Protein AF-0000000083103758 (afdb_homodimer)

Sequence (288 aa):
MNQFAKPNINLPVSLNDAIITSIKQRPSTSCEIDGYICFKFADGYYIVNENEVEQTGEAYVTLSGVDFDFSHVYYCKENKREEITFNQLAEDVEKNTLEVIDETYGYNQTKFSCNVMTENDWYEVEIKIYHFNQTKYEWEDNPVMNQFAKPNINLPVSLNDAIITSIKQRPSTSCEIDGYICFKFADGYYIVNENEVEQTGEAYVTLSGVDFDFSHVYYCKENKREEITFNQLAEDVEKNTLEVIDETYGYNQTKFSCNVMTENDWYEVEIKIYHFNQTKYEWEDNPV

Solvent-accessible surface area (backbone atoms only — not comparable to full-atom values): 14142 Å² total; per-residue (Å²): 118,50,74,48,73,45,71,65,52,81,60,55,59,42,54,63,71,21,45,42,48,43,56,48,72,42,77,47,54,96,86,44,66,59,5,34,42,35,40,30,14,70,68,10,38,33,38,45,51,100,85,45,78,43,62,25,4,44,26,38,43,38,41,32,31,21,37,67,93,70,31,50,34,33,44,32,49,86,57,31,28,43,79,51,54,69,67,58,50,31,55,46,25,68,76,29,54,31,31,28,64,45,56,30,40,17,73,39,34,43,34,39,37,30,38,34,48,51,100,88,48,70,32,42,33,41,40,38,41,27,26,76,45,49,34,37,35,36,31,32,78,64,52,108,119,51,75,48,72,44,70,64,54,80,61,57,59,41,54,65,71,20,43,42,47,42,55,48,73,42,76,47,54,96,86,44,66,62,4,34,42,35,42,28,14,68,67,11,39,32,38,45,49,99,85,45,77,43,62,24,2,44,26,38,42,36,40,31,30,23,38,67,93,70,31,50,33,32,44,31,50,86,56,30,30,43,78,51,52,71,68,59,49,33,54,44,25,68,76,30,54,30,32,30,64,45,59,29,40,17,74,38,33,43,35,38,37,28,39,34,49,50,100,86,48,69,34,43,31,40,38,37,43,27,26,75,45,50,36,37,36,36,31,33,79,64,52,105

Radius of gyration: 19.36 Å; Cα contacts (8 Å, |Δi|>4): 820; chains: 2; bounding box: 45×49×50 Å

Nearest PDB structures (foldseek):
  2gjt-assembly3_B  TM=8.216E-01  e=6.525E-01  Homo sapiens
  8ayd-assembly1_AA-2  TM=5.546E-01  e=1.480E+00  Candidatus Kuenenia stuttgartensis
  1u1z-assembly1_E  TM=4.495E-01  e=2.345E+00  Pseudomonas aeruginosa
  4h4g-assembly2_C-2  TM=2.642E-01  e=5.052E-01  Burkholderia thailandensis E264
  8ayd-assembly1_CA-2  TM=2.714E-01  e=1.089E+00  Candidatus Kuenenia stuttgartensis

Organism: NCBI:txid1720316

Structure (mmCIF, N/CA/C/O backbone):
data_AF-0000000083103758-model_v1
#
loop_
_entity.id
_entity.type
_entity.pdbx_description
1 polymer 'Uncharacterized protein'
#
loop_
_atom_site.group_PDB
_atom_site.id
_atom_site.type_symbol
_atom_site.label_atom_id
_atom_site.label_alt_id
_atom_site.label_comp_id
_atom_site.label_asym_id
_atom_site.label_entity_id
_atom_site.label_seq_id
_atom_site.pdbx_PDB_ins_code
_atom_site.Cartn_x
_atom_site.Cartn_y
_atom_site.Cartn_z
_atom_site.occupancy
_atom_site.B_iso_or_equiv
_atom_site.auth_seq_id
_atom_site.auth_comp_id
_atom_site.auth_asym_id
_atom_site.auth_atom_id
_atom_site.pdbx_PDB_model_num
ATOM 1 N N . MET A 1 1 ? 11.659 26.943 1.469 1 89.03 1 MET A N 1
ATOM 2 C CA . MET A 1 1 ? 10.94 25.674 1.531 1 89.03 1 MET A CA 1
ATOM 3 C C . MET A 1 1 ? 11.555 24.653 0.579 1 89.03 1 MET A C 1
ATOM 5 O O . MET A 1 1 ? 11.816 24.962 -0.585 1 89.03 1 MET A O 1
ATOM 9 N N . ASN A 1 2 ? 11.996 23.552 1.044 1 95.82 2 ASN A N 1
ATOM 10 C CA . ASN A 1 2 ? 12.51 22.445 0.246 1 95.82 2 ASN A CA 1
ATOM 11 C C . ASN A 1 2 ? 11.38 21.609 -0.348 1 95.82 2 ASN A C 1
ATOM 13 O O . ASN A 1 2 ? 10.252 21.642 0.147 1 95.82 2 ASN A O 1
ATOM 17 N N . GLN A 1 3 ? 11.656 20.918 -1.434 1 97.1 3 GLN A N 1
ATOM 18 C CA . GLN A 1 3 ? 10.604 20.131 -2.069 1 97.1 3 GLN A CA 1
ATOM 19 C C . GLN A 1 3 ? 11.167 18.85 -2.678 1 97.1 3 GLN A C 1
ATOM 21 O O . GLN A 1 3 ? 12.332 18.806 -3.077 1 97.1 3 GLN A O 1
ATOM 26 N N . PHE A 1 4 ? 10.48 17.855 -2.72 1 97.1 4 PHE A N 1
ATOM 27 C CA . PHE A 1 4 ? 10.711 16.594 -3.414 1 97.1 4 PHE A CA 1
ATOM 28 C C . PHE A 1 4 ? 9.452 16.137 -4.141 1 97.1 4 PHE A C 1
ATOM 30 O O . PHE A 1 4 ? 8.362 16.135 -3.564 1 97.1 4 PHE A O 1
ATOM 37 N N . ALA A 1 5 ? 9.532 15.828 -5.396 1 97.56 5 ALA A N 1
ATOM 38 C CA . ALA A 1 5 ? 8.428 15.282 -6.181 1 97.56 5 ALA A CA 1
ATOM 39 C C . ALA A 1 5 ? 8.621 13.79 -6.434 1 97.56 5 ALA A C 1
ATOM 41 O O . ALA A 1 5 ? 9.598 13.382 -7.066 1 97.56 5 ALA A O 1
ATOM 42 N N . LYS A 1 6 ? 7.782 13.021 -5.991 1 96.77 6 LYS A N 1
ATOM 43 C CA . LYS A 1 6 ? 7.845 11.579 -6.213 1 96.77 6 LYS A CA 1
ATOM 44 C C . LYS A 1 6 ? 7.066 11.181 -7.463 1 96.77 6 LYS A C 1
ATOM 46 O O . LYS A 1 6 ? 5.837 11.279 -7.493 1 96.77 6 LYS A O 1
ATOM 51 N N . PRO A 1 7 ? 7.748 10.697 -8.441 1 94.74 7 PRO A N 1
ATOM 52 C CA . PRO A 1 7 ? 6.997 10.204 -9.598 1 94.74 7 PRO A CA 1
ATOM 53 C C . PRO A 1 7 ? 6.119 9.001 -9.261 1 94.74 7 PRO A C 1
ATOM 55 O O . PRO A 1 7 ? 6.39 8.285 -8.294 1 94.74 7 PRO A O 1
ATOM 58 N N . ASN A 1 8 ? 5.124 8.814 -10.087 1 93.54 8 ASN A N 1
ATOM 59 C CA . ASN A 1 8 ? 4.324 7.602 -9.944 1 93.54 8 ASN A CA 1
ATOM 60 C C . ASN A 1 8 ? 5.147 6.349 -10.231 1 93.54 8 ASN A C 1
ATOM 62 O O . ASN A 1 8 ? 6.078 6.384 -11.037 1 93.54 8 ASN A O 1
ATOM 66 N N . ILE A 1 9 ? 4.791 5.322 -9.59 1 90.78 9 ILE A N 1
ATOM 67 C CA . ILE A 1 9 ? 5.534 4.076 -9.741 1 90.78 9 ILE A CA 1
ATOM 68 C C . ILE A 1 9 ? 5.122 3.384 -11.038 1 90.78 9 ILE A C 1
ATOM 70 O O . ILE A 1 9 ? 3.932 3.174 -11.286 1 90.78 9 ILE A O 1
ATOM 74 N N . ASN A 1 10 ? 6.107 3.071 -11.8 1 88.84 10 ASN A N 1
ATOM 75 C CA . ASN A 1 10 ? 5.926 2.263 -13.002 1 88.84 10 ASN A CA 1
ATOM 76 C C . ASN A 1 10 ? 6.911 1.099 -13.048 1 88.84 10 ASN A C 1
ATOM 78 O O . ASN A 1 10 ? 8.123 1.308 -13.128 1 88.84 10 ASN A O 1
ATOM 82 N N . LEU A 1 11 ? 6.4 -0.051 -12.97 1 92.65 11 LEU A N 1
ATOM 83 C CA . LEU A 1 11 ? 7.231 -1.249 -13.033 1 92.65 11 LEU A CA 1
ATOM 84 C C . LEU A 1 11 ? 7.089 -1.938 -14.386 1 92.65 11 LEU A C 1
ATOM 86 O O . LEU A 1 11 ? 6.047 -1.83 -15.036 1 92.65 11 LEU A O 1
ATOM 90 N N . PRO A 1 12 ? 8.069 -2.6 -14.797 1 94.41 12 PRO A N 1
ATOM 91 C CA . PRO A 1 12 ? 7.977 -3.341 -16.057 1 94.41 12 PRO A CA 1
ATOM 92 C C . PRO A 1 12 ? 7.056 -4.556 -15.962 1 94.41 12 PRO A C 1
ATOM 94 O O . PRO A 1 12 ? 6.799 -5.221 -16.969 1 94.41 12 PRO A O 1
ATOM 97 N N . VAL A 1 13 ? 6.564 -4.872 -14.788 1 96.52 13 VAL A N 1
ATOM 98 C CA . VAL A 1 13 ? 5.609 -5.951 -14.56 1 96.52 13 VAL A CA 1
ATOM 99 C C . VAL A 1 13 ? 4.357 -5.399 -13.882 1 96.52 13 VAL A C 1
ATOM 101 O O . VAL A 1 13 ? 4.446 -4.518 -13.023 1 96.52 13 VAL A O 1
ATOM 104 N N . SER A 1 14 ? 3.252 -5.879 -14.271 1 96.57 14 SER A N 1
ATOM 105 C CA . SER A 1 14 ? 1.977 -5.517 -13.661 1 96.57 14 SER A CA 1
ATOM 106 C C . SER A 1 14 ? 1.203 -6.755 -13.221 1 96.57 14 SER A C 1
ATOM 108 O O . SER A 1 14 ? 1.009 -7.684 -14.008 1 96.57 14 SER A O 1
ATOM 110 N N . LEU A 1 15 ? 0.773 -6.737 -12.046 1 97.98 15 LEU A N 1
ATOM 111 C CA . LEU A 1 15 ? -0.025 -7.846 -11.533 1 97.98 15 LEU A CA 1
ATOM 112 C C . LEU A 1 15 ? -1.514 -7.533 -11.628 1 97.98 15 LEU A C 1
ATOM 114 O O . LEU A 1 15 ? -2.351 -8.365 -11.269 1 97.98 15 LEU A O 1
ATOM 118 N N . ASN A 1 16 ? -1.872 -6.308 -12.081 1 96.82 16 ASN A N 1
ATOM 119 C CA . ASN A 1 16 ? -3.279 -5.938 -12.192 1 96.82 16 ASN A CA 1
ATOM 120 C C . ASN A 1 16 ? -4.064 -6.959 -13.009 1 96.82 16 ASN A C 1
ATOM 122 O O . ASN A 1 16 ? -3.679 -7.291 -14.132 1 96.82 16 ASN A O 1
ATOM 126 N N . ASP A 1 17 ? -5.109 -7.527 -12.368 1 96.91 17 ASP A N 1
ATOM 127 C CA . ASP A 1 17 ? -6.035 -8.482 -12.971 1 96.91 17 ASP A CA 1
ATOM 128 C C . ASP A 1 17 ? -5.414 -9.875 -13.047 1 96.91 17 ASP A C 1
ATOM 130 O O . ASP A 1 17 ? -6.012 -10.797 -13.607 1 96.91 17 ASP A O 1
ATOM 134 N N . ALA A 1 18 ? -4.191 -10.063 -12.637 1 97.98 18 ALA A N 1
ATOM 135 C CA . ALA A 1 18 ? -3.611 -11.403 -12.597 1 97.98 18 ALA A CA 1
ATOM 136 C C . ALA A 1 18 ? -4.29 -12.264 -11.536 1 97.98 18 ALA A C 1
ATOM 138 O O . ALA A 1 18 ? -4.744 -11.753 -10.51 1 97.98 18 ALA A O 1
ATOM 139 N N . ILE A 1 19 ? -4.315 -13.563 -11.773 1 98.27 19 ILE A N 1
ATOM 140 C CA . ILE A 1 19 ? -5.002 -14.495 -10.885 1 98.27 19 ILE A CA 1
ATOM 141 C C . ILE A 1 19 ? -3.977 -15.333 -10.125 1 98.27 19 ILE A C 1
ATOM 143 O O . ILE A 1 19 ? -3.135 -15.999 -10.733 1 98.27 19 ILE A O 1
ATOM 147 N N . ILE A 1 20 ? -3.978 -15.244 -8.843 1 98.64 20 ILE A N 1
ATOM 148 C CA . ILE A 1 20 ? -3.146 -16.107 -8.012 1 98.64 20 ILE A CA 1
ATOM 149 C C . ILE A 1 20 ? -3.772 -17.497 -7.922 1 98.64 20 ILE A C 1
ATOM 151 O O . ILE A 1 20 ? -4.919 -17.641 -7.493 1 98.64 20 ILE A O 1
ATOM 155 N N . THR A 1 21 ? -3.035 -18.492 -8.211 1 98.22 21 THR A N 1
ATOM 156 C CA . THR A 1 21 ? -3.619 -19.827 -8.274 1 98.22 21 THR A CA 1
ATOM 157 C C . THR A 1 21 ? -3.025 -20.728 -7.195 1 98.22 21 THR A C 1
ATOM 159 O O . THR A 1 21 ? -3.582 -21.783 -6.883 1 98.22 21 THR A O 1
ATOM 162 N N . SER A 1 22 ? -1.856 -20.364 -6.68 1 98.35 22 SER A N 1
ATOM 163 C CA . SER A 1 22 ? -1.203 -21.121 -5.616 1 98.35 22 SER A CA 1
ATOM 164 C C . SER A 1 22 ? -0.31 -20.224 -4.767 1 98.35 22 SER A C 1
ATOM 166 O O . SER A 1 22 ? 0.269 -19.259 -5.271 1 98.35 22 SER A O 1
ATOM 168 N N . ILE A 1 23 ? -0.211 -20.527 -3.515 1 98.59 23 ILE A N 1
ATOM 169 C CA . ILE A 1 23 ? 0.67 -19.832 -2.583 1 98.59 23 ILE A CA 1
ATOM 170 C C . ILE A 1 23 ? 1.486 -20.848 -1.788 1 98.59 23 ILE A C 1
ATOM 172 O O . ILE A 1 23 ? 0.927 -21.774 -1.194 1 98.59 23 ILE A O 1
ATOM 176 N N . LYS A 1 24 ? 2.726 -20.687 -1.824 1 98.14 24 LYS A N 1
ATOM 177 C CA . LYS A 1 24 ? 3.632 -21.447 -0.966 1 98.14 24 LYS A CA 1
ATOM 178 C C . LYS A 1 24 ? 4.347 -20.532 0.025 1 98.14 24 LYS A C 1
ATOM 180 O O . LYS A 1 24 ? 4.73 -19.413 -0.321 1 98.14 24 LYS A O 1
ATOM 185 N N . GLN A 1 25 ? 4.496 -20.984 1.203 1 97.06 25 GLN A N 1
ATOM 186 C CA . GLN A 1 25 ? 5.187 -20.168 2.196 1 97.06 25 GLN A CA 1
ATOM 187 C C . GLN A 1 25 ? 5.994 -21.036 3.157 1 97.06 25 GLN A C 1
ATOM 189 O O . GLN A 1 25 ? 5.676 -22.21 3.357 1 97.06 25 GLN A O 1
ATOM 194 N N . ARG A 1 26 ? 7 -20.46 3.675 1 94.55 26 ARG A N 1
ATOM 195 C CA . ARG A 1 26 ? 7.798 -21.031 4.755 1 94.55 26 ARG A CA 1
ATOM 196 C C . ARG A 1 26 ? 8.081 -19.991 5.834 1 94.55 26 ARG A C 1
ATOM 198 O O . ARG A 1 26 ? 8.768 -18.999 5.583 1 94.55 26 ARG A O 1
ATOM 205 N N . PRO A 1 27 ? 7.58 -20.214 6.981 1 88.52 27 PRO A N 1
ATOM 206 C CA . PRO A 1 27 ? 7.837 -19.259 8.061 1 88.52 27 PRO A CA 1
ATOM 207 C C . PRO A 1 27 ? 9.31 -19.203 8.461 1 88.52 27 PRO A C 1
ATOM 209 O O . PRO A 1 27 ? 10.084 -20.096 8.107 1 88.52 27 PRO A O 1
ATOM 212 N N . SER A 1 28 ? 9.567 -18.124 9.134 1 85.89 28 SER A N 1
ATOM 213 C CA . SER A 1 28 ? 10.932 -17.947 9.617 1 85.89 28 SER A CA 1
ATOM 214 C C . SER A 1 28 ? 11.322 -19.053 10.592 1 85.89 28 SER A C 1
ATOM 216 O O . SER A 1 28 ? 10.46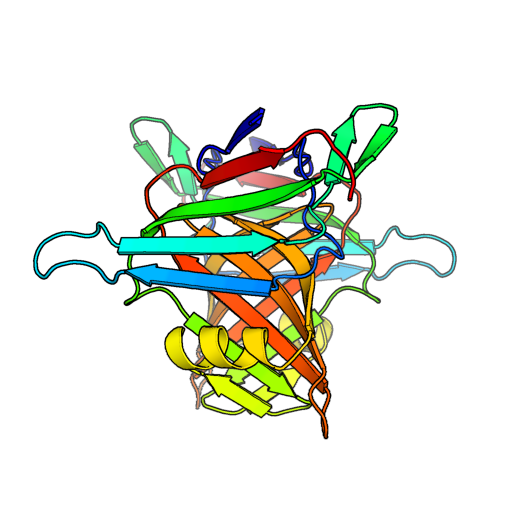1 -19.641 11.249 1 85.89 28 SER A O 1
ATOM 218 N N . THR A 1 29 ? 12.512 -19.328 10.482 1 79.24 29 THR A N 1
ATOM 219 C CA . THR A 1 29 ? 13.072 -20.193 11.515 1 79.24 29 THR A CA 1
ATOM 220 C C . THR A 1 29 ? 13.419 -19.389 12.764 1 79.24 29 THR A C 1
ATOM 222 O O . THR A 1 29 ? 13.517 -18.161 12.711 1 79.24 29 THR A O 1
ATOM 225 N N . SER A 1 30 ? 13.448 -19.816 13.939 1 67.7 30 SER A N 1
ATOM 226 C CA . SER A 1 30 ? 13.434 -19.248 15.283 1 67.7 30 SER A CA 1
ATOM 227 C C . SER A 1 30 ? 14.377 -18.055 15.389 1 67.7 30 SER A C 1
ATOM 229 O O . SER A 1 30 ? 14.075 -17.076 16.075 1 67.7 30 SER A O 1
ATOM 231 N N . CYS A 1 31 ? 15.41 -17.982 14.773 1 72.12 31 CYS A N 1
ATOM 232 C CA . CYS A 1 31 ? 16.275 -16.858 15.113 1 72.12 31 CYS A CA 1
ATOM 233 C C . CYS A 1 31 ? 16.519 -15.97 13.899 1 72.12 31 CYS A C 1
ATOM 235 O O . CYS A 1 31 ? 17.138 -14.911 14.013 1 72.12 31 CYS A O 1
ATOM 237 N N . GLU A 1 32 ? 15.884 -16.298 12.864 1 82.55 32 GLU A N 1
ATOM 238 C CA . GLU A 1 32 ? 16.208 -15.539 11.659 1 82.55 32 GLU A CA 1
ATOM 239 C C . GLU A 1 32 ? 14.943 -15.094 10.931 1 82.55 32 GLU A C 1
ATOM 241 O O . GLU A 1 32 ? 13.915 -15.772 10.989 1 82.55 32 GLU A O 1
ATOM 246 N N . ILE A 1 33 ? 14.968 -13.875 10.448 1 87.34 33 ILE A N 1
ATOM 247 C CA . ILE A 1 33 ? 13.909 -13.438 9.545 1 87.34 33 ILE A CA 1
ATOM 248 C C . ILE A 1 33 ? 14.221 -13.897 8.123 1 87.34 33 ILE A C 1
ATOM 250 O O . ILE A 1 33 ? 14.801 -13.146 7.335 1 87.34 33 ILE A O 1
ATOM 254 N N . ASP A 1 34 ? 13.954 -15.156 7.848 1 88.69 34 ASP A N 1
ATOM 255 C CA . ASP A 1 34 ? 14.284 -15.745 6.554 1 88.69 34 ASP A CA 1
ATOM 256 C C . ASP A 1 34 ? 13.053 -16.378 5.908 1 88.69 34 ASP A C 1
ATOM 258 O O . ASP A 1 34 ? 13.178 -17.238 5.034 1 88.69 34 ASP A O 1
ATOM 262 N N . GLY A 1 35 ? 11.919 -16.021 6.343 1 93.69 35 GLY A N 1
ATOM 263 C CA . GLY A 1 35 ? 10.703 -16.536 5.735 1 93.69 35 GLY A CA 1
ATOM 264 C C . GLY A 1 35 ? 10.573 -16.18 4.266 1 93.69 35 GLY A C 1
ATOM 265 O O . GLY A 1 35 ? 11.256 -15.277 3.778 1 93.69 35 GLY A O 1
ATOM 266 N N . TYR A 1 36 ? 9.807 -17.004 3.568 1 96.07 36 TYR A N 1
ATOM 267 C CA . TYR A 1 36 ? 9.492 -16.605 2.2 1 96.07 36 TYR A CA 1
ATOM 268 C C . TYR A 1 36 ? 8.058 -16.975 1.841 1 96.07 36 TYR A C 1
ATOM 270 O O . TYR A 1 36 ? 7.455 -17.842 2.478 1 96.07 36 TYR A O 1
ATOM 278 N N . ILE A 1 37 ? 7.506 -16.337 0.907 1 98.37 37 ILE A N 1
ATOM 279 C CA . ILE A 1 37 ? 6.2 -16.595 0.311 1 98.37 37 ILE A CA 1
ATOM 280 C C . ILE A 1 37 ? 6.289 -16.455 -1.207 1 98.37 37 ILE A C 1
ATOM 282 O O . ILE A 1 37 ? 6.952 -15.548 -1.716 1 98.37 37 ILE A O 1
ATOM 286 N N . CYS A 1 38 ? 5.689 -17.401 -1.881 1 98.79 38 CYS A N 1
ATOM 287 C CA . CYS A 1 38 ? 5.692 -17.431 -3.339 1 98.79 38 CYS A CA 1
ATOM 288 C C . CYS A 1 38 ? 4.273 -17.528 -3.886 1 98.79 38 CYS A C 1
ATOM 290 O O . CYS A 1 38 ? 3.529 -18.446 -3.535 1 98.79 38 CYS A O 1
ATOM 292 N N . PHE A 1 39 ? 3.898 -16.618 -4.713 1 98.84 39 PHE A N 1
ATOM 293 C CA . PHE A 1 39 ? 2.62 -16.618 -5.415 1 98.84 39 PHE A CA 1
ATOM 294 C C . PHE A 1 39 ? 2.78 -17.16 -6.831 1 98.84 39 PHE A C 1
ATOM 296 O O . PHE A 1 39 ? 3.663 -16.722 -7.572 1 98.84 39 PHE A O 1
ATOM 303 N N . LYS A 1 40 ? 1.909 -17.978 -7.185 1 98.73 40 LYS A N 1
ATOM 304 C CA . LYS A 1 40 ? 1.891 -18.525 -8.539 1 98.73 40 LYS A CA 1
ATOM 305 C C . LYS A 1 40 ? 0.734 -17.948 -9.35 1 98.73 40 LYS A C 1
ATOM 307 O O . LYS A 1 40 ? -0.383 -17.823 -8.845 1 98.73 40 LYS A O 1
ATOM 312 N N . PHE A 1 41 ? 1.007 -17.653 -10.556 1 98.37 41 PHE A N 1
ATOM 313 C CA . PHE A 1 41 ? 0.05 -17.227 -11.57 1 98.37 41 PHE A CA 1
ATOM 314 C C . PHE A 1 41 ? 0.068 -18.175 -12.764 1 98.37 41 PHE A C 1
ATOM 316 O O . PHE A 1 41 ? 0.886 -18.02 -13.673 1 98.37 41 PHE A O 1
ATOM 323 N N . ALA A 1 42 ? -0.777 -19.092 -12.814 1 97.41 42 ALA A N 1
ATOM 324 C CA . ALA A 1 42 ? -0.767 -20.131 -13.84 1 97.41 42 ALA A CA 1
ATOM 325 C C . ALA A 1 42 ? -0.934 -19.529 -15.232 1 97.41 42 ALA A C 1
ATOM 327 O O . ALA A 1 42 ? -0.338 -20.01 -16.199 1 97.41 42 ALA A O 1
ATOM 328 N N . ASP A 1 43 ? -1.743 -18.454 -15.336 1 96.81 43 ASP A N 1
ATOM 329 C CA . ASP A 1 43 ? -1.986 -17.816 -16.626 1 96.81 43 ASP A CA 1
ATOM 330 C C . ASP A 1 43 ? -1.089 -16.594 -16.812 1 96.81 43 ASP A C 1
ATOM 332 O O . ASP A 1 43 ? -1.33 -15.769 -17.696 1 96.81 43 ASP A O 1
ATOM 336 N N . GLY A 1 44 ? -0.15 -16.446 -15.892 1 97.58 44 GLY A N 1
ATOM 337 C CA . GLY A 1 44 ? 0.837 -15.387 -16.019 1 97.58 44 GLY A CA 1
ATOM 338 C C . GLY A 1 44 ? 0.351 -14.051 -15.489 1 97.58 44 GLY A C 1
ATOM 339 O O . GLY A 1 44 ? -0.694 -13.978 -14.84 1 97.58 44 GLY A O 1
ATOM 340 N N . TYR A 1 45 ? 1.18 -13.142 -15.591 1 97.81 45 TYR A N 1
ATOM 341 C CA . TYR A 1 45 ? 0.871 -11.73 -15.391 1 97.81 45 TYR A CA 1
ATOM 342 C C . TYR A 1 45 ? 1.36 -10.893 -16.567 1 97.81 45 TYR A C 1
ATOM 344 O O . TYR A 1 45 ? 1.54 -11.409 -17.672 1 97.81 45 TYR A O 1
ATOM 352 N N . TYR A 1 46 ? 1.553 -9.547 -16.41 1 96.61 46 TYR A N 1
ATOM 353 C CA . TYR A 1 46 ? 1.756 -8.722 -17.596 1 96.61 46 TYR A CA 1
ATOM 354 C C . TYR A 1 46 ? 3.114 -8.033 -17.554 1 96.61 46 TYR A C 1
ATOM 356 O O . TYR A 1 46 ? 3.535 -7.54 -16.505 1 96.61 46 TYR A O 1
ATOM 364 N N . ILE A 1 47 ? 3.708 -7.992 -18.685 1 96.08 47 ILE A N 1
ATOM 365 C CA . ILE A 1 47 ? 4.913 -7.199 -18.902 1 96.08 47 ILE A CA 1
ATOM 366 C C . ILE A 1 47 ? 4.549 -5.888 -19.597 1 96.08 47 ILE A C 1
ATOM 368 O O . ILE A 1 47 ? 3.812 -5.887 -20.585 1 96.08 47 ILE A O 1
ATOM 372 N N . VAL A 1 48 ? 5.016 -4.843 -18.963 1 93.14 48 VAL A N 1
ATOM 373 C CA . VAL A 1 48 ? 4.662 -3.516 -19.456 1 93.14 48 VAL A CA 1
ATOM 374 C C . VAL A 1 48 ? 5.877 -2.868 -20.116 1 93.14 48 VAL A C 1
ATOM 376 O O . VAL A 1 48 ? 6.915 -2.684 -19.476 1 93.14 48 VAL A O 1
ATOM 379 N N . ASN A 1 49 ? 5.761 -2.641 -21.318 1 85.55 49 ASN A N 1
ATOM 380 C CA . ASN A 1 49 ? 6.74 -1.877 -22.084 1 85.55 49 ASN A CA 1
ATOM 381 C C . ASN A 1 49 ? 6.155 -0.561 -22.586 1 85.55 49 ASN A C 1
ATOM 383 O O . ASN A 1 49 ? 4.956 -0.316 -22.447 1 85.55 49 ASN A O 1
ATOM 387 N N . GLU A 1 50 ? 6.931 0.422 -22.901 1 79.22 50 GLU A N 1
ATOM 388 C CA . GLU A 1 50 ? 6.5 1.744 -23.344 1 79.22 50 GLU A CA 1
ATOM 389 C C . GLU A 1 50 ? 5.348 1.644 -24.339 1 79.22 50 GLU A C 1
ATOM 391 O O . GLU A 1 50 ? 4.411 2.445 -24.295 1 79.22 50 GLU A O 1
ATOM 396 N N . ASN A 1 51 ? 5.293 0.626 -25.035 1 82.45 51 ASN A N 1
ATOM 397 C CA . ASN A 1 51 ? 4.329 0.634 -26.13 1 82.45 51 ASN A CA 1
ATOM 398 C C . ASN A 1 51 ? 3.471 -0.629 -26.131 1 82.45 51 ASN A C 1
ATOM 400 O O . ASN A 1 51 ? 2.671 -0.84 -27.044 1 82.45 51 ASN A O 1
ATOM 404 N N . GLU A 1 52 ? 3.72 -1.472 -25.125 1 87.58 52 GLU A N 1
ATOM 405 C CA . GLU A 1 52 ? 2.972 -2.721 -25.237 1 87.58 52 GLU A CA 1
ATOM 406 C C . GLU A 1 52 ? 2.843 -3.41 -23.882 1 87.58 52 GLU A C 1
ATOM 408 O O . GLU A 1 52 ? 3.712 -3.265 -23.02 1 87.58 52 GLU A O 1
ATOM 413 N N . VAL A 1 53 ? 1.721 -4.016 -23.794 1 90.91 53 VAL A N 1
ATOM 414 C CA . VAL A 1 53 ? 1.465 -4.895 -22.658 1 90.91 53 VAL A CA 1
ATOM 415 C C . VAL A 1 53 ? 1.302 -6.334 -23.144 1 90.91 53 VAL A C 1
ATOM 417 O O . VAL A 1 53 ? 0.477 -6.61 -24.018 1 90.91 53 VAL A O 1
ATOM 420 N N . GLU A 1 54 ? 2.14 -7.205 -22.594 1 93.38 54 GLU A N 1
ATOM 421 C CA . GLU A 1 54 ? 2.108 -8.607 -22.999 1 93.38 54 GLU A CA 1
ATOM 422 C C . GLU A 1 54 ? 1.88 -9.523 -21.8 1 93.38 54 GLU A C 1
ATOM 424 O O . GLU A 1 54 ? 2.507 -9.351 -20.752 1 93.38 54 GLU A O 1
ATOM 429 N N . GLN A 1 55 ? 1.04 -10.439 -21.999 1 95.21 55 GLN A N 1
ATOM 430 C CA . GLN A 1 55 ? 0.819 -11.436 -20.957 1 95.21 55 GLN A CA 1
ATOM 431 C C . GLN A 1 55 ? 1.889 -12.522 -20.998 1 95.21 55 GLN A C 1
ATOM 433 O O . GLN A 1 55 ? 2.266 -12.99 -22.074 1 95.21 55 GLN A O 1
ATOM 438 N N . THR A 1 56 ? 2.359 -12.909 -19.912 1 97.06 56 THR A N 1
ATOM 439 C CA . THR A 1 56 ? 3.369 -13.96 -19.833 1 97.06 56 THR A CA 1
ATOM 440 C C . THR A 1 56 ? 2.713 -15.336 -19.765 1 97.06 56 THR A C 1
ATOM 442 O O . THR A 1 56 ? 1.489 -15.442 -19.66 1 97.06 56 THR A O 1
ATOM 445 N N . GLY A 1 57 ? 3.523 -16.36 -19.89 1 97.14 57 GLY A N 1
ATOM 446 C CA . GLY A 1 57 ? 3.088 -17.676 -19.451 1 97.14 57 GLY A CA 1
ATOM 447 C C . GLY A 1 57 ? 3.041 -17.816 -17.941 1 97.14 57 GLY A C 1
ATOM 448 O O . GLY A 1 57 ? 2.918 -16.822 -17.223 1 97.14 57 GLY A O 1
ATOM 449 N N . GLU A 1 58 ? 3.207 -19.026 -17.486 1 98.04 58 GLU A N 1
ATOM 450 C CA . GLU A 1 58 ? 3.241 -19.287 -16.05 1 98.04 58 GLU A CA 1
ATOM 451 C C . GLU A 1 58 ? 4.284 -18.418 -15.355 1 98.04 58 GLU A C 1
ATOM 453 O O . GLU A 1 58 ? 5.402 -18.264 -15.851 1 98.04 58 GLU A O 1
ATOM 458 N N . ALA A 1 59 ? 3.904 -17.922 -14.206 1 98.49 59 ALA A N 1
ATOM 459 C CA . ALA A 1 59 ? 4.76 -16.911 -13.589 1 98.49 59 ALA A CA 1
ATOM 460 C C . ALA A 1 59 ? 4.717 -17.01 -12.067 1 98.49 59 ALA A C 1
ATOM 462 O O . ALA A 1 59 ? 3.823 -17.648 -11.506 1 98.49 59 ALA A O 1
ATOM 463 N N . TYR A 1 60 ? 5.716 -16.341 -11.391 1 98.69 60 TYR A N 1
ATOM 464 C CA . TYR A 1 60 ? 5.874 -16.404 -9.942 1 98.69 60 TYR A CA 1
ATOM 465 C C . TYR A 1 60 ? 6.312 -15.056 -9.382 1 98.69 60 TYR A C 1
ATOM 467 O O . TYR A 1 60 ? 7.105 -14.346 -10.005 1 98.69 60 TYR A O 1
ATOM 475 N N . VAL A 1 61 ? 5.855 -14.681 -8.281 1 98.76 61 VAL A N 1
ATOM 476 C CA . VAL A 1 61 ? 6.374 -13.597 -7.454 1 98.76 61 VAL A CA 1
ATOM 477 C C . VAL A 1 61 ? 6.854 -14.152 -6.115 1 98.76 61 VAL A C 1
ATOM 479 O O . VAL A 1 61 ? 6.077 -14.759 -5.373 1 98.76 61 VAL A O 1
ATOM 482 N N . THR A 1 62 ? 8.086 -13.915 -5.774 1 98.67 62 THR A N 1
ATOM 483 C CA . THR A 1 62 ? 8.663 -14.45 -4.545 1 98.67 62 THR A CA 1
ATOM 484 C C . THR A 1 62 ? 9.174 -13.322 -3.653 1 98.67 62 THR A C 1
ATOM 486 O O . THR A 1 62 ? 9.955 -12.478 -4.096 1 98.67 62 THR A O 1
ATOM 489 N N . LEU A 1 63 ? 8.746 -13.258 -2.488 1 98.48 63 LEU A N 1
ATOM 490 C CA . LEU A 1 63 ? 9.246 -12.368 -1.447 1 98.48 63 LEU A CA 1
ATOM 491 C C . LEU A 1 63 ? 10.037 -13.147 -0.4 1 98.48 63 LEU A C 1
ATOM 493 O O . LEU A 1 63 ? 9.555 -14.152 0.126 1 98.48 63 LEU A O 1
ATOM 497 N N . SER A 1 64 ? 11.195 -12.696 -0.073 1 97.16 64 SER A N 1
ATOM 498 C CA . SER A 1 64 ? 12.044 -13.371 0.903 1 97.16 64 SER A CA 1
ATOM 499 C C . SER A 1 64 ? 12.489 -12.415 2.004 1 97.16 64 SER A C 1
ATOM 501 O O . SER A 1 64 ? 12.348 -11.198 1.871 1 97.16 64 SER A O 1
ATOM 503 N N . GLY A 1 65 ? 13.019 -13.084 3.09 1 97.14 65 GLY A N 1
ATOM 504 C CA . GLY A 1 65 ? 13.249 -12.259 4.265 1 97.14 65 GLY A CA 1
ATOM 505 C C . GLY A 1 65 ? 11.968 -11.734 4.886 1 97.14 65 GLY A C 1
ATOM 506 O O . GLY A 1 65 ? 11.905 -10.578 5.309 1 97.14 65 GLY A O 1
ATOM 507 N N . VAL A 1 66 ? 10.968 -12.569 4.838 1 97.38 66 VAL A N 1
ATOM 508 C CA . VAL A 1 66 ? 9.644 -12.18 5.311 1 97.38 66 VAL A CA 1
ATOM 509 C C . VAL A 1 66 ? 9.584 -12.292 6.832 1 97.38 66 VAL A C 1
ATOM 511 O O . VAL A 1 66 ? 10.033 -13.287 7.406 1 97.38 66 VAL A O 1
ATOM 514 N N . ASP A 1 67 ? 9.113 -11.293 7.477 1 96.03 67 ASP A N 1
ATOM 515 C CA . ASP A 1 67 ? 8.733 -11.331 8.886 1 96.03 67 ASP A CA 1
ATOM 516 C C . ASP A 1 67 ? 7.225 -11.521 9.043 1 96.03 67 ASP A C 1
ATOM 518 O O . ASP A 1 67 ? 6.461 -10.559 8.953 1 96.03 67 ASP A O 1
ATOM 522 N N . PHE A 1 68 ? 6.764 -12.653 9.315 1 95.41 68 PHE A N 1
ATOM 523 C CA . PHE A 1 68 ? 5.347 -12.995 9.333 1 95.41 68 PHE A CA 1
ATOM 524 C C . PHE A 1 68 ? 4.659 -12.388 10.549 1 95.41 68 PHE A C 1
ATOM 526 O O . PHE A 1 68 ? 3.43 -12.296 10.593 1 95.41 68 PHE A O 1
ATOM 533 N N . ASP A 1 69 ? 5.424 -12.003 11.568 1 93.32 69 ASP A N 1
ATOM 534 C CA . ASP A 1 69 ? 4.83 -11.337 12.723 1 93.32 69 ASP A CA 1
ATOM 535 C C . ASP A 1 69 ? 4.291 -9.959 12.345 1 93.32 69 ASP A C 1
ATOM 537 O O . ASP A 1 69 ? 3.41 -9.424 13.022 1 93.32 69 ASP A O 1
ATOM 541 N N . PHE A 1 70 ? 4.825 -9.426 11.219 1 94.77 70 PHE A N 1
ATOM 542 C CA . PHE A 1 70 ? 4.414 -8.098 10.779 1 94.77 70 PHE A CA 1
ATOM 543 C C . PHE A 1 70 ? 3.674 -8.174 9.449 1 94.77 70 PHE A C 1
ATOM 545 O O . PHE A 1 70 ? 3.519 -7.163 8.761 1 94.77 70 PHE A O 1
ATOM 552 N N . SER A 1 71 ? 3.308 -9.379 9.071 1 96.84 71 SER A N 1
ATOM 553 C CA . SER A 1 71 ? 2.531 -9.614 7.858 1 96.84 71 SER A CA 1
ATOM 554 C C . SER A 1 71 ? 1.126 -10.107 8.188 1 96.84 71 SER A C 1
ATOM 556 O O . SER A 1 71 ? 0.94 -10.88 9.13 1 96.84 71 SER A O 1
ATOM 558 N N . HIS A 1 72 ? 0.154 -9.646 7.363 1 97.5 72 HIS A N 1
ATOM 559 C CA . HIS A 1 72 ? -1.234 -9.947 7.694 1 97.5 72 HIS A CA 1
ATOM 560 C C . HIS A 1 72 ? -2.078 -10.11 6.435 1 97.5 72 HIS A C 1
ATOM 562 O O . HIS A 1 72 ? -1.762 -9.532 5.392 1 97.5 72 HIS A O 1
ATOM 568 N N . VAL A 1 73 ? -3.119 -10.842 6.564 1 98.5 73 VAL A N 1
ATOM 569 C CA . VAL A 1 73 ? -4.145 -10.973 5.535 1 98.5 73 VAL A CA 1
ATOM 570 C C . VAL A 1 73 ? -5.521 -10.704 6.14 1 98.5 73 VAL A C 1
ATOM 572 O O . VAL A 1 73 ? -5.858 -11.243 7.197 1 98.5 73 VAL A O 1
ATOM 575 N N . TYR A 1 74 ? -6.282 -9.933 5.475 1 98.48 74 TYR A N 1
ATOM 576 C CA . TYR A 1 74 ? -7.633 -9.628 5.931 1 98.48 74 TYR A CA 1
ATOM 577 C C . TYR A 1 74 ? -8.655 -9.905 4.835 1 98.48 74 TYR A C 1
ATOM 579 O O . TYR A 1 74 ? -8.451 -9.527 3.679 1 98.48 74 TYR A O 1
ATOM 587 N N . TYR A 1 75 ? -9.69 -10.538 5.197 1 98.09 75 TYR A N 1
ATOM 588 C CA . TYR A 1 75 ? -10.904 -10.607 4.39 1 98.09 75 TYR A CA 1
ATOM 589 C C . TYR A 1 75 ? -11.899 -9.532 4.81 1 98.09 75 TYR A C 1
ATOM 591 O O . TYR A 1 75 ? -12.221 -9.402 5.993 1 98.09 75 TYR A O 1
ATOM 599 N N . CYS A 1 76 ? -12.339 -8.807 3.848 1 98.2 76 CYS A N 1
ATOM 600 C CA . CYS A 1 76 ? -13.27 -7.722 4.132 1 98.2 76 CYS A CA 1
ATOM 601 C C . CYS A 1 76 ? -14.562 -7.89 3.342 1 98.2 76 CYS A C 1
ATOM 603 O O . CYS A 1 76 ? -14.529 -8.17 2.142 1 98.2 76 CYS A O 1
ATOM 605 N N . LYS A 1 77 ? -15.615 -7.679 3.979 1 96.42 77 LYS A N 1
ATOM 606 C CA . LYS A 1 77 ? -16.944 -7.659 3.376 1 96.42 77 LYS A CA 1
ATOM 607 C C . LYS A 1 77 ? -17.868 -6.693 4.113 1 96.42 77 LYS A C 1
ATOM 609 O O . LYS A 1 77 ? -18.078 -6.826 5.32 1 96.42 77 LYS A O 1
ATOM 614 N N . GLU A 1 78 ? -18.295 -5.712 3.408 1 93.8 78 GLU A N 1
ATOM 615 C CA . GLU A 1 78 ? -19.116 -4.67 4.018 1 93.8 78 GLU A CA 1
ATOM 616 C C . GLU A 1 78 ? -18.406 -4.034 5.209 1 93.8 78 GLU A C 1
ATOM 618 O O . GLU A 1 78 ? -17.284 -3.54 5.078 1 93.8 78 GLU A O 1
ATOM 623 N N . ASN A 1 79 ? -19.003 -4.178 6.402 1 96.55 79 ASN A N 1
ATOM 624 C CA . ASN A 1 79 ? -18.408 -3.524 7.562 1 96.55 79 ASN A CA 1
ATOM 625 C C . ASN A 1 79 ? -17.619 -4.51 8.419 1 96.55 79 ASN A C 1
ATOM 627 O O . ASN A 1 79 ? -17.355 -4.246 9.593 1 96.55 79 ASN A O 1
ATOM 631 N N . LYS A 1 80 ? -17.278 -5.602 7.808 1 97.49 80 LYS A N 1
ATOM 632 C CA . LYS A 1 80 ? -16.519 -6.609 8.543 1 97.49 80 LYS A CA 1
ATOM 633 C C . LYS A 1 80 ? -15.107 -6.752 7.982 1 97.49 80 LYS A C 1
ATOM 635 O O . LYS A 1 80 ? -14.903 -6.66 6.769 1 97.49 80 LYS A O 1
ATOM 640 N N . ARG A 1 81 ? -14.216 -7.04 8.824 1 98.09 81 ARG A N 1
ATOM 641 C CA . ARG A 1 81 ? -12.813 -7.299 8.518 1 98.09 81 ARG A CA 1
ATOM 642 C C . ARG A 1 81 ? -12.252 -8.401 9.41 1 98.09 81 ARG A C 1
ATOM 644 O O . ARG A 1 81 ? -12.183 -8.244 10.631 1 98.09 81 ARG A O 1
ATOM 651 N N . GLU A 1 82 ? -11.852 -9.463 8.823 1 97.53 82 GLU A N 1
ATOM 652 C CA . GLU A 1 82 ? -11.36 -10.603 9.589 1 97.53 82 GLU A CA 1
ATOM 653 C C . GLU A 1 82 ? -9.937 -10.971 9.179 1 97.53 82 GLU A C 1
ATOM 655 O O . GLU A 1 82 ? -9.656 -11.161 7.994 1 97.53 82 GLU A O 1
ATOM 660 N N . GLU A 1 83 ? -9.117 -11.029 10.146 1 97.66 83 GLU A N 1
ATOM 661 C CA . GLU A 1 83 ? -7.768 -11.514 9.869 1 97.66 83 GLU A CA 1
ATOM 662 C C . GLU A 1 83 ? -7.75 -13.03 9.702 1 97.66 83 GLU A C 1
ATOM 664 O O . GLU A 1 83 ? -8.313 -13.757 10.524 1 97.66 83 GLU A O 1
ATOM 669 N N . ILE A 1 84 ? -7.161 -13.457 8.68 1 97.42 84 ILE A N 1
ATOM 670 C CA . ILE A 1 84 ? -6.988 -14.892 8.484 1 97.42 84 ILE A CA 1
ATOM 671 C C . ILE A 1 84 ? -5.501 -15.223 8.376 1 97.42 84 ILE A C 1
ATOM 673 O O . ILE A 1 84 ? -4.666 -14.323 8.256 1 97.42 84 ILE A O 1
ATOM 677 N N . THR A 1 85 ? -5.132 -16.456 8.417 1 97.45 85 THR A N 1
ATOM 678 C CA . THR A 1 85 ? -3.735 -16.862 8.306 1 97.45 85 THR A CA 1
ATOM 679 C C . THR A 1 85 ? -3.333 -17.021 6.843 1 97.45 85 THR A C 1
ATOM 681 O O . THR A 1 85 ? -4.189 -17.194 5.973 1 97.45 85 THR A O 1
ATOM 684 N N . PHE A 1 86 ? -2.125 -17.022 6.594 1 97.51 86 PHE A N 1
ATOM 685 C CA . PHE A 1 86 ? -1.621 -17.272 5.248 1 97.51 86 PHE A CA 1
ATOM 686 C C . PHE A 1 86 ? -1.94 -18.695 4.807 1 97.51 86 PHE A C 1
ATOM 688 O O . PHE A 1 86 ? -2.162 -18.948 3.621 1 97.51 86 PHE A O 1
ATOM 695 N N . ASN A 1 87 ? -1.977 -19.636 5.753 1 97.02 87 ASN A N 1
ATOM 696 C CA . ASN A 1 87 ? -2.385 -21 5.435 1 97.02 87 ASN A CA 1
ATOM 697 C C . ASN A 1 87 ? -3.825 -21.051 4.932 1 97.02 87 ASN A C 1
ATOM 699 O O . ASN A 1 87 ? -4.124 -21.749 3.961 1 97.02 87 ASN A O 1
ATOM 703 N N . GLN A 1 88 ? -4.704 -20.381 5.592 1 96.99 88 GLN A N 1
ATOM 704 C CA . GLN A 1 88 ? -6.094 -20.32 5.152 1 96.99 88 GLN A CA 1
ATOM 705 C C . GLN A 1 88 ? -6.203 -19.701 3.761 1 96.99 88 GLN A C 1
ATOM 707 O O . GLN A 1 88 ? -6.977 -20.173 2.925 1 96.99 88 GLN A O 1
ATOM 712 N N . LEU A 1 89 ? -5.461 -18.653 3.54 1 97.84 89 LEU A N 1
ATOM 713 C CA . LEU A 1 89 ? -5.453 -18.027 2.222 1 97.84 89 LEU A CA 1
ATOM 714 C C . LEU A 1 89 ? -4.986 -19.012 1.155 1 97.84 89 LEU A C 1
ATOM 716 O O . LEU A 1 89 ? -5.577 -19.09 0.076 1 97.84 89 LEU A O 1
ATOM 720 N N . ALA A 1 90 ? -3.885 -19.7 1.4 1 97.55 90 ALA A N 1
ATOM 721 C CA . ALA A 1 90 ? -3.337 -20.673 0.459 1 97.55 90 ALA A CA 1
ATOM 722 C C . ALA A 1 90 ? -4.372 -21.738 0.107 1 97.55 90 ALA A C 1
ATOM 724 O O . ALA A 1 90 ? -4.492 -22.136 -1.054 1 97.55 90 ALA A O 1
ATOM 725 N N . GLU A 1 91 ? -5.094 -22.185 1.022 1 96.84 91 GLU A N 1
ATOM 726 C CA . GLU A 1 91 ? -6.155 -23.157 0.778 1 96.84 91 GLU A CA 1
ATOM 727 C C . GLU A 1 91 ? -7.276 -22.552 -0.061 1 96.84 91 GLU A C 1
ATOM 729 O O . GLU A 1 91 ? -7.81 -23.207 -0.958 1 96.84 91 GLU A O 1
ATOM 734 N N . ASP A 1 92 ? -7.625 -21.378 0.198 1 95.84 92 ASP A N 1
ATOM 735 C CA . ASP A 1 92 ? -8.732 -20.712 -0.481 1 95.84 92 ASP A CA 1
ATOM 736 C C . ASP A 1 92 ? -8.429 -20.519 -1.965 1 95.84 92 ASP A C 1
ATOM 738 O O . ASP A 1 92 ? -9.325 -20.624 -2.806 1 95.84 92 ASP A O 1
ATOM 742 N N . VAL A 1 93 ? -7.174 -20.211 -2.239 1 96.21 93 VAL A N 1
ATOM 743 C CA . VAL A 1 93 ? -6.844 -19.893 -3.624 1 96.21 93 VAL A CA 1
ATOM 744 C C . VAL A 1 93 ? -6.918 -21.158 -4.476 1 96.21 93 VAL A C 1
ATOM 746 O O . VAL A 1 93 ? -7.017 -21.082 -5.703 1 96.21 93 VAL A O 1
ATOM 749 N N . GLU A 1 94 ? -6.819 -22.298 -3.883 1 94.59 94 GLU A N 1
ATOM 750 C CA . GLU A 1 94 ? -6.943 -23.562 -4.603 1 94.59 94 GLU A CA 1
ATOM 751 C C . GLU A 1 94 ? -8.387 -23.819 -5.022 1 94.59 94 GLU A C 1
ATOM 753 O O . GLU A 1 94 ? -8.641 -24.565 -5.97 1 94.59 94 GLU A O 1
ATOM 758 N N . LYS A 1 95 ? -9.312 -23.183 -4.331 1 95.31 95 LYS A N 1
ATOM 759 C CA . LYS A 1 95 ? -10.725 -23.488 -4.534 1 95.31 95 LYS A CA 1
ATOM 760 C C . LYS A 1 95 ? -11.46 -22.302 -5.151 1 95.31 95 LYS A C 1
ATOM 762 O O . LYS A 1 95 ? -12.582 -22.448 -5.642 1 95.31 95 LYS A O 1
ATOM 767 N N . ASN A 1 96 ? -10.855 -21.156 -5.081 1 96.64 96 ASN A N 1
ATOM 768 C CA . ASN A 1 96 ? -11.509 -19.925 -5.51 1 96.64 96 ASN A CA 1
ATOM 769 C C . ASN A 1 96 ? -10.591 -19.08 -6.39 1 96.64 96 ASN A C 1
ATOM 771 O O . ASN A 1 96 ? -9.417 -19.409 -6.565 1 96.64 96 ASN A O 1
ATOM 775 N N . THR A 1 97 ? -11.141 -18.086 -6.955 1 95.79 97 THR A N 1
ATOM 776 C CA . THR A 1 97 ? -10.393 -17.16 -7.798 1 95.79 97 THR A CA 1
ATOM 777 C C . THR A 1 97 ? -9.977 -15.924 -7.005 1 95.79 97 THR A C 1
ATOM 779 O O . THR A 1 97 ? -10.826 -15.143 -6.572 1 95.79 97 THR A O 1
ATOM 782 N N . LEU A 1 98 ? -8.737 -15.853 -6.84 1 98.2 98 LEU A N 1
ATOM 783 C CA . LEU A 1 98 ? -8.178 -14.656 -6.22 1 98.2 98 LEU A CA 1
ATOM 784 C C . LEU A 1 98 ? -7.509 -13.766 -7.262 1 98.2 98 LEU A C 1
ATOM 786 O O . LEU A 1 98 ? -6.465 -14.123 -7.812 1 98.2 98 LEU A O 1
ATOM 790 N N . GLU A 1 99 ? -8.063 -12.616 -7.5 1 98.66 99 GLU A N 1
ATOM 791 C CA . GLU A 1 99 ? -7.602 -11.687 -8.527 1 98.66 99 GLU A CA 1
ATOM 792 C C . GLU A 1 99 ? -6.952 -10.454 -7.905 1 98.66 99 GLU A C 1
ATOM 794 O O . GLU A 1 99 ? -7.54 -9.809 -7.035 1 98.66 99 GLU A O 1
ATOM 799 N N . VAL A 1 100 ? -5.779 -10.102 -8.368 1 98.66 100 VAL A N 1
ATOM 800 C CA . VAL A 1 100 ? -5.098 -8.909 -7.876 1 98.66 100 VAL A CA 1
ATOM 801 C C . VAL A 1 100 ? -5.688 -7.666 -8.538 1 98.66 100 VAL A C 1
ATOM 803 O O . VAL A 1 100 ? -5.778 -7.593 -9.766 1 98.66 100 VAL A O 1
ATOM 806 N N . ILE A 1 101 ? -6.058 -6.691 -7.753 1 98.12 101 ILE A N 1
ATOM 807 C CA . ILE A 1 101 ? -6.62 -5.446 -8.265 1 98.12 101 ILE A CA 1
ATOM 808 C C . ILE A 1 101 ? -5.551 -4.356 -8.258 1 98.12 101 ILE A C 1
ATOM 810 O O . ILE A 1 101 ? -5.392 -3.628 -9.241 1 98.12 101 ILE A O 1
ATOM 814 N N . ASP A 1 102 ? -4.776 -4.304 -7.112 1 97.1 102 ASP A N 1
ATOM 815 C CA . ASP A 1 102 ? -3.71 -3.318 -6.961 1 97.1 102 ASP A CA 1
ATOM 816 C C . ASP A 1 102 ? -2.518 -3.909 -6.211 1 97.1 102 ASP A C 1
ATOM 818 O O . ASP A 1 102 ? -2.687 -4.776 -5.351 1 97.1 102 ASP A O 1
ATOM 822 N N . GLU A 1 103 ? -1.358 -3.466 -6.523 1 98.04 103 GLU A N 1
ATOM 823 C CA . GLU A 1 103 ? -0.139 -3.729 -5.764 1 98.04 103 GLU A CA 1
ATOM 824 C C . GLU A 1 103 ? 0.565 -2.43 -5.383 1 98.04 103 GLU A C 1
ATOM 826 O O . GLU A 1 103 ? 0.692 -1.522 -6.207 1 98.04 103 GLU A O 1
ATOM 831 N N . THR A 1 104 ? 0.932 -2.333 -4.192 1 98.01 104 THR A N 1
ATOM 832 C CA . THR A 1 104 ? 1.677 -1.178 -3.706 1 98.01 104 THR A CA 1
ATOM 833 C C . THR A 1 104 ? 2.898 -1.62 -2.904 1 98.01 104 THR A C 1
ATOM 835 O O . THR A 1 104 ? 2.923 -2.726 -2.36 1 98.01 104 THR A O 1
ATOM 838 N N . TYR A 1 105 ? 3.853 -0.731 -2.837 1 97.53 105 TYR A N 1
ATOM 839 C CA . TYR A 1 105 ? 5.147 -1.061 -2.249 1 97.53 105 TYR A CA 1
ATOM 840 C C . TYR A 1 105 ? 5.657 0.08 -1.377 1 97.53 105 TYR A C 1
ATOM 842 O O . TYR A 1 105 ? 5.459 1.253 -1.701 1 97.53 105 TYR A O 1
ATOM 850 N N . GLY A 1 106 ? 6.26 -0.26 -0.298 1 96.31 106 GLY A N 1
ATOM 851 C CA . GLY A 1 106 ? 6.856 0.701 0.616 1 96.31 106 GLY A CA 1
ATOM 852 C C . GLY A 1 106 ? 8.141 0.205 1.25 1 96.31 106 GLY A C 1
ATOM 853 O O . GLY A 1 106 ? 8.779 -0.716 0.735 1 96.31 106 GLY A O 1
ATOM 854 N N . TYR A 1 107 ? 8.558 0.899 2.306 1 95.15 107 TYR A N 1
ATOM 855 C CA . TYR A 1 107 ? 9.771 0.502 3.011 1 95.15 107 TYR A CA 1
ATOM 856 C C . TYR A 1 107 ? 9.651 -0.921 3.544 1 95.15 107 TYR A C 1
ATOM 858 O O . TYR A 1 107 ? 8.977 -1.159 4.549 1 95.15 107 TYR A O 1
ATOM 866 N N . ASN A 1 108 ? 10.262 -1.853 2.885 1 96.2 108 ASN A N 1
ATOM 867 C CA . ASN A 1 108 ? 10.272 -3.276 3.208 1 96.2 108 ASN A CA 1
ATOM 868 C C . ASN A 1 108 ? 8.859 -3.847 3.268 1 96.2 108 ASN A C 1
ATOM 870 O O . ASN A 1 108 ? 8.535 -4.618 4.173 1 96.2 108 ASN A O 1
ATOM 874 N N . GLN A 1 109 ? 8.009 -3.441 2.358 1 96.92 109 GLN A N 1
ATOM 875 C CA . GLN A 1 109 ? 6.619 -3.879 2.431 1 96.92 109 GLN A CA 1
ATOM 876 C C . GLN A 1 109 ? 6.016 -4.029 1.038 1 96.92 109 GLN A C 1
ATOM 878 O O . GLN A 1 109 ? 6.282 -3.217 0.149 1 96.92 109 GLN A O 1
ATOM 883 N N . THR A 1 110 ? 5.29 -5.01 0.847 1 98.08 110 THR A N 1
ATOM 884 C CA . THR A 1 110 ? 4.44 -5.241 -0.316 1 98.08 110 THR A CA 1
ATOM 885 C C . THR A 1 110 ? 2.985 -5.428 0.105 1 98.08 110 THR A C 1
ATOM 887 O O . THR A 1 110 ? 2.697 -6.173 1.044 1 98.08 110 THR A O 1
ATOM 890 N N . LYS A 1 111 ? 2.07 -4.745 -0.531 1 98.46 111 LYS A N 1
ATOM 891 C CA . LYS A 1 111 ? 0.643 -4.886 -0.256 1 98.46 111 LYS A CA 1
ATOM 892 C C . LYS A 1 111 ? -0.13 -5.23 -1.526 1 98.46 111 LYS A C 1
ATOM 894 O O . LYS A 1 111 ? 0.005 -4.55 -2.545 1 98.46 111 LYS A O 1
ATOM 899 N N . PHE A 1 112 ? -0.917 -6.261 -1.472 1 98.66 112 PHE A N 1
ATOM 900 C CA . PHE A 1 112 ? -1.841 -6.604 -2.547 1 98.66 112 PHE A CA 1
ATOM 901 C C . PHE A 1 112 ? -3.284 -6.381 -2.112 1 98.66 112 PHE A C 1
ATOM 903 O O . PHE A 1 112 ? -3.682 -6.804 -1.025 1 98.66 112 PHE A O 1
ATOM 910 N N . SER A 1 113 ? -4.024 -5.691 -2.882 1 98.43 113 SER A N 1
ATOM 911 C CA . SER A 1 113 ? -5.481 -5.683 -2.801 1 98.43 113 SER A CA 1
ATOM 912 C C . SER A 1 113 ? -6.097 -6.641 -3.815 1 98.43 113 SER A C 1
ATOM 914 O O . SER A 1 113 ? -5.825 -6.544 -5.013 1 98.43 113 SER A O 1
ATOM 916 N N . CYS A 1 114 ? -6.916 -7.497 -3.339 1 98.61 114 CYS A N 1
ATOM 917 C CA . CYS A 1 114 ? -7.455 -8.542 -4.202 1 98.61 114 CYS A CA 1
ATOM 918 C C . CYS A 1 114 ? -8.964 -8.67 -4.025 1 98.61 114 CYS A C 1
ATOM 920 O O . CYS A 1 114 ? -9.529 -8.132 -3.072 1 98.61 114 CYS A O 1
ATOM 922 N N . ASN A 1 115 ? -9.491 -9.352 -4.96 1 98.12 115 ASN A N 1
ATOM 923 C CA . ASN A 1 115 ? -10.857 -9.856 -4.866 1 98.12 115 ASN A CA 1
ATOM 924 C C . ASN A 1 115 ? -10.893 -11.382 -4.874 1 98.12 115 ASN A C 1
ATOM 926 O O . ASN A 1 115 ? -10.159 -12.02 -5.629 1 98.12 115 ASN A O 1
ATOM 930 N N . VAL A 1 116 ? -11.705 -11.847 -4.042 1 97.14 116 VAL A N 1
ATOM 931 C CA . VAL A 1 116 ? -11.918 -13.29 -4.087 1 97.14 116 VAL A CA 1
ATOM 932 C C . VAL A 1 116 ? -13.409 -13.588 -4.229 1 97.14 116 VAL A C 1
ATOM 934 O O . VAL A 1 116 ? -14.237 -12.987 -3.54 1 97.14 116 VAL A O 1
ATOM 937 N N . MET A 1 117 ? -13.71 -14.392 -5.12 1 93.74 117 MET A N 1
ATOM 938 C CA . MET A 1 117 ? -15.064 -14.902 -5.314 1 93.74 117 MET A CA 1
ATOM 939 C C . MET A 1 117 ? -15.18 -16.339 -4.817 1 93.74 117 MET A C 1
ATOM 941 O O . MET A 1 117 ? -14.544 -17.243 -5.362 1 93.74 117 MET A O 1
ATOM 945 N N . THR A 1 118 ? -15.977 -16.438 -3.825 1 91.17 118 THR A N 1
ATOM 946 C CA . THR A 1 118 ? -16.271 -17.789 -3.361 1 91.17 118 THR A CA 1
ATOM 947 C C . THR A 1 118 ? -17.625 -18.259 -3.885 1 91.17 118 THR A C 1
ATOM 949 O O . THR A 1 118 ? -18.308 -17.524 -4.602 1 91.17 118 THR A O 1
ATOM 952 N N . GLU A 1 119 ? -17.993 -19.539 -3.606 1 88.76 119 GLU A N 1
ATOM 953 C CA . GLU A 1 119 ? -19.277 -20.088 -4.031 1 88.76 119 GLU A CA 1
ATOM 954 C C . GLU A 1 119 ? -20.435 -19.213 -3.557 1 88.76 119 GLU A C 1
ATOM 956 O O . GLU A 1 119 ? -21.421 -19.037 -4.275 1 88.76 119 GLU A O 1
ATOM 961 N N . ASN A 1 120 ? -20.268 -18.623 -2.42 1 88.14 120 ASN A N 1
ATOM 962 C CA . ASN A 1 120 ? -21.427 -17.992 -1.798 1 88.14 120 ASN A CA 1
ATOM 963 C C . ASN A 1 120 ? -21.237 -16.484 -1.659 1 88.14 120 ASN A C 1
ATOM 965 O O . ASN A 1 120 ? -22.202 -15.751 -1.433 1 88.14 120 ASN A O 1
ATOM 969 N N . ASP A 1 121 ? -19.967 -16.108 -1.783 1 92.84 121 ASP A N 1
ATOM 970 C CA . ASP A 1 121 ? -19.77 -14.718 -1.38 1 92.84 121 ASP A CA 1
ATOM 971 C C . ASP A 1 121 ? -18.621 -14.079 -2.156 1 92.84 121 ASP A C 1
ATOM 973 O O . ASP A 1 121 ? -17.902 -14.763 -2.887 1 92.84 121 ASP A O 1
ATOM 977 N N . TRP A 1 122 ? -18.512 -12.773 -2.08 1 96.03 122 TRP A N 1
ATOM 978 C CA . TRP A 1 122 ? -17.426 -11.951 -2.605 1 96.03 122 TRP A CA 1
ATOM 979 C C . TRP A 1 122 ? -16.743 -11.172 -1.486 1 96.03 122 TRP A C 1
ATOM 981 O O . TRP A 1 122 ? -17.411 -10.581 -0.634 1 96.03 122 TRP A O 1
ATOM 991 N N . TYR A 1 123 ? -15.377 -11.24 -1.507 1 97.57 123 TYR A N 1
ATOM 992 C CA . TYR A 1 123 ? -14.608 -10.539 -0.484 1 97.57 123 TYR A CA 1
ATOM 993 C C . TYR A 1 123 ? -13.518 -9.681 -1.114 1 97.57 123 TYR A C 1
ATOM 995 O O . TYR A 1 123 ? -12.981 -10.024 -2.17 1 97.57 123 TYR A O 1
ATOM 1003 N N . GLU A 1 124 ? -13.242 -8.558 -0.507 1 98.08 124 GLU A N 1
ATOM 1004 C CA . GLU A 1 124 ? -11.952 -7.897 -0.678 1 98.08 124 GLU A CA 1
ATOM 1005 C C . GLU A 1 124 ? -10.884 -8.531 0.208 1 98.08 124 GLU A C 1
ATOM 1007 O O . GLU A 1 124 ? -11.135 -8.823 1.38 1 98.08 124 GLU A O 1
ATOM 1012 N N . VAL A 1 125 ? -9.779 -8.781 -0.33 1 98.59 125 VAL A N 1
ATOM 1013 C CA . VAL A 1 125 ? -8.685 -9.37 0.435 1 98.59 125 VAL A CA 1
ATOM 1014 C C . VAL A 1 125 ? -7.491 -8.419 0.446 1 98.59 125 VAL A C 1
ATOM 1016 O O . VAL A 1 125 ? -7.024 -7.986 -0.61 1 98.59 125 VAL A O 1
ATOM 1019 N N . GLU A 1 126 ? -6.987 -8.088 1.577 1 98.42 126 GLU A N 1
ATOM 1020 C CA . GLU A 1 126 ? -5.78 -7.286 1.753 1 98.42 126 GLU A CA 1
ATOM 1021 C C . GLU A 1 126 ? -4.62 -8.139 2.257 1 98.42 126 GLU A C 1
ATOM 1023 O O . GLU A 1 126 ? -4.702 -8.733 3.334 1 98.42 126 GLU A O 1
ATOM 1028 N N . ILE A 1 127 ? -3.625 -8.2 1.509 1 98.81 127 ILE A N 1
ATOM 1029 C CA . ILE A 1 127 ? -2.423 -8.939 1.878 1 98.81 127 ILE A CA 1
ATOM 1030 C C . ILE A 1 127 ? -1.278 -7.964 2.144 1 98.81 127 ILE A C 1
ATOM 1032 O O . ILE A 1 127 ? -0.9 -7.187 1.264 1 98.81 127 ILE A O 1
ATOM 1036 N N . LYS A 1 128 ? -0.758 -7.95 3.29 1 98.64 128 LYS A N 1
ATOM 1037 C CA . LYS A 1 128 ? 0.384 -7.13 3.685 1 98.64 128 LYS A CA 1
ATOM 1038 C C . LYS A 1 128 ? 1.581 -7.998 4.06 1 98.64 128 LYS A C 1
ATOM 1040 O O . LYS A 1 128 ? 1.491 -8.832 4.964 1 98.64 128 LYS A O 1
ATOM 1045 N N . ILE A 1 129 ? 2.682 -7.78 3.449 1 98.33 129 ILE A N 1
ATOM 1046 C CA . ILE A 1 129 ? 3.857 -8.607 3.705 1 98.33 129 ILE A CA 1
ATOM 1047 C C . ILE A 1 129 ? 5.056 -7.716 4.02 1 98.33 129 ILE A C 1
ATOM 1049 O O . ILE A 1 129 ? 5.416 -6.845 3.225 1 98.33 129 ILE A O 1
ATOM 1053 N N . TYR A 1 130 ? 5.635 -7.887 5.15 1 97.15 130 TYR A N 1
ATOM 1054 C CA . TYR A 1 130 ? 6.873 -7.226 5.548 1 97.15 130 TYR A CA 1
ATOM 1055 C C . TYR A 1 130 ? 8.084 -8.092 5.219 1 97.15 130 TYR A C 1
ATOM 1057 O O . TYR A 1 130 ? 8.181 -9.234 5.676 1 97.15 130 TYR A O 1
ATOM 1065 N N . HIS A 1 131 ? 8.986 -7.553 4.369 1 97.48 131 HIS A N 1
ATOM 1066 C CA . HIS A 1 131 ? 10.094 -8.376 3.898 1 97.48 131 HIS A CA 1
ATOM 1067 C C . HIS A 1 131 ? 11.339 -7.532 3.648 1 97.48 131 HIS A C 1
ATOM 1069 O O . HIS A 1 131 ? 11.24 -6.392 3.19 1 97.48 131 HIS A O 1
ATOM 1075 N N . PHE A 1 132 ? 12.511 -8.085 3.792 1 96.18 132 PHE A N 1
ATOM 1076 C CA . PHE A 1 132 ? 13.75 -7.316 3.795 1 96.18 132 PHE A CA 1
ATOM 1077 C C . PHE A 1 132 ? 14.452 -7.417 2.447 1 96.18 132 PHE A C 1
ATOM 1079 O O . PHE A 1 132 ? 15.277 -6.566 2.106 1 96.18 132 PHE A O 1
ATOM 1086 N N . ASN A 1 133 ? 14.162 -8.448 1.705 1 96.48 133 ASN A N 1
ATOM 1087 C CA . ASN A 1 133 ? 14.875 -8.659 0.449 1 96.48 133 ASN A CA 1
ATOM 1088 C C . ASN A 1 133 ? 14.067 -8.162 -0.745 1 96.48 133 ASN A C 1
ATOM 1090 O O . ASN A 1 133 ? 12.871 -7.891 -0.621 1 96.48 133 ASN A O 1
ATOM 1094 N N . GLN A 1 134 ? 14.726 -8.044 -1.849 1 97.3 134 GLN A N 1
ATOM 1095 C CA . GLN A 1 134 ? 14.057 -7.635 -3.08 1 97.3 134 GLN A CA 1
ATOM 1096 C C . GLN A 1 134 ? 12.994 -8.649 -3.492 1 97.3 134 GLN A C 1
ATOM 1098 O O . GLN A 1 134 ? 13.105 -9.835 -3.177 1 97.3 134 GLN A O 1
ATOM 1103 N N . THR A 1 135 ? 12.026 -8.227 -4.145 1 98.02 135 THR A N 1
ATOM 1104 C CA . THR A 1 135 ? 10.987 -9.089 -4.697 1 98.02 135 THR A CA 1
ATOM 1105 C C . THR A 1 135 ? 11.414 -9.653 -6.049 1 98.02 135 THR A C 1
ATOM 1107 O O . THR A 1 135 ? 11.876 -8.911 -6.919 1 98.02 135 THR A O 1
ATOM 1110 N N . LYS A 1 136 ? 11.217 -10.906 -6.25 1 98.24 136 LYS A N 1
ATOM 1111 C CA . LYS A 1 136 ? 11.591 -11.545 -7.508 1 98.24 136 LYS A CA 1
ATOM 1112 C C . LYS A 1 136 ? 10.357 -11.89 -8.338 1 98.24 136 LYS A C 1
ATOM 1114 O O . LYS A 1 136 ? 9.434 -12.542 -7.845 1 98.24 136 LYS A O 1
ATOM 1119 N N . TYR A 1 137 ? 10.353 -11.479 -9.565 1 98.36 137 TYR A N 1
ATOM 1120 C CA . TYR A 1 137 ? 9.376 -11.857 -10.58 1 98.36 137 TYR A CA 1
ATOM 1121 C C . TYR A 1 137 ? 9.99 -12.807 -11.601 1 98.36 137 TYR A C 1
ATOM 1123 O O . TYR A 1 137 ? 11.025 -12.502 -12.198 1 98.36 137 TYR A O 1
ATOM 1131 N N . GLU A 1 138 ? 9.381 -13.908 -11.78 1 98.41 138 GLU A N 1
ATOM 1132 C CA . GLU A 1 138 ? 9.832 -14.903 -12.749 1 98.41 138 GLU A CA 1
ATOM 1133 C C . GLU A 1 138 ? 8.683 -15.369 -13.638 1 98.41 138 GLU A C 1
ATOM 1135 O O . GLU A 1 138 ? 7.562 -15.561 -13.163 1 98.41 138 GLU A O 1
ATOM 1140 N N . TRP A 1 139 ? 8.947 -15.498 -14.959 1 97.93 139 TRP A N 1
ATOM 1141 C CA . TRP A 1 139 ? 7.854 -15.917 -15.831 1 97.93 139 TRP A CA 1
ATOM 1142 C C . TRP A 1 139 ? 8.387 -16.649 -17.058 1 97.93 139 TRP A C 1
ATOM 1144 O O . TRP A 1 139 ? 9.548 -16.477 -17.436 1 97.93 139 TRP A O 1
ATOM 1154 N N . GLU A 1 140 ? 7.553 -17.428 -17.652 1 97 140 GLU A N 1
ATOM 1155 C CA . GLU A 1 140 ? 7.802 -18.112 -18.917 1 97 140 GLU A CA 1
ATOM 1156 C C . GLU A 1 140 ? 7.318 -17.278 -20.1 1 97 140 GLU A C 1
ATOM 1158 O O . GLU A 1 140 ? 6.406 -16.461 -19.958 1 97 140 GLU A O 1
ATOM 1163 N N . ASP A 1 141 ? 7.985 -17.269 -21.336 1 88.86 141 ASP A N 1
ATOM 1164 C CA . ASP A 1 141 ? 7.594 -16.539 -22.538 1 88.86 141 ASP A CA 1
ATOM 1165 C C . ASP A 1 141 ? 6.251 -17.034 -23.069 1 88.86 141 ASP A C 1
ATOM 1167 O O . ASP A 1 141 ? 5.505 -16.274 -23.69 1 88.86 141 ASP A O 1
ATOM 1171 N N . ASN A 1 142 ? 5.939 -18.274 -23.153 1 73.47 142 ASN A N 1
ATOM 1172 C CA . ASN A 1 142 ? 4.819 -18.794 -23.93 1 73.47 142 ASN A CA 1
ATOM 1173 C C . ASN A 1 142 ? 3.483 -18.492 -23.258 1 73.47 142 ASN A C 1
ATOM 1175 O O . ASN A 1 142 ? 3.171 -19.053 -22.206 1 73.47 142 ASN A O 1
ATOM 1179 N N . PRO A 1 143 ? 2.855 -17.251 -23.822 1 63.8 143 PRO A N 1
ATOM 1180 C CA . PRO A 1 143 ? 1.531 -16.999 -23.247 1 63.8 143 PRO A CA 1
ATOM 1181 C C . PRO A 1 143 ? 0.639 -18.238 -23.253 1 63.8 143 PRO A C 1
ATOM 1183 O O . PRO A 1 143 ? 0.738 -19.07 -24.159 1 63.8 143 PRO A O 1
ATOM 1186 N N . VAL A 1 144 ? 0.262 -18.616 -22.162 1 52.39 144 VAL A N 1
ATOM 1187 C CA . VAL A 1 144 ? -0.71 -19.702 -22.217 1 52.39 144 VAL A CA 1
ATOM 1188 C C . VAL A 1 144 ? -1.816 -19.357 -23.212 1 52.39 144 VAL A C 1
ATOM 1190 O O . VAL A 1 144 ? -2.229 -18.199 -23.314 1 52.39 144 VAL A O 1
ATOM 1193 N N . MET B 1 1 ? 13.344 -19.044 -18.524 1 89.01 1 MET B N 1
ATOM 1194 C CA . MET B 1 1 ? 12.53 -18.26 -17.599 1 89.01 1 MET B CA 1
ATOM 1195 C C . MET B 1 1 ? 13.091 -16.85 -17.441 1 89.01 1 MET B C 1
ATOM 1197 O O . MET B 1 1 ? 14.293 -16.675 -17.237 1 89.01 1 MET B O 1
ATOM 1201 N N . ASN B 1 2 ? 12.367 -15.851 -17.735 1 95.96 2 ASN B N 1
ATOM 1202 C CA . ASN B 1 2 ? 12.728 -14.452 -17.53 1 95.96 2 ASN B CA 1
ATOM 1203 C C . ASN B 1 2 ? 12.555 -14.036 -16.073 1 95.96 2 ASN B C 1
ATOM 1205 O O . ASN B 1 2 ? 11.814 -14.675 -15.324 1 95.96 2 ASN B O 1
ATOM 1209 N N . GLN B 1 3 ? 13.27 -13.019 -15.646 1 97.15 3 GLN B N 1
ATOM 1210 C CA . GLN B 1 3 ? 13.172 -12.601 -14.252 1 97.15 3 GLN B CA 1
ATOM 1211 C C . GLN B 1 3 ? 13.317 -11.088 -14.119 1 97.15 3 GLN B C 1
ATOM 1213 O O . GLN B 1 3 ? 13.982 -10.449 -14.937 1 97.15 3 GLN B O 1
ATOM 1218 N N . PHE B 1 4 ? 12.736 -10.505 -13.235 1 97.12 4 PHE B N 1
ATOM 1219 C CA . PHE B 1 4 ? 12.867 -9.124 -12.784 1 97.12 4 PHE B CA 1
ATOM 1220 C C . PHE B 1 4 ? 12.935 -9.057 -11.263 1 97.12 4 PHE B C 1
ATOM 1222 O O . PHE B 1 4 ? 12.124 -9.675 -10.571 1 97.12 4 PHE B O 1
ATOM 1229 N N . ALA B 1 5 ? 13.912 -8.402 -10.701 1 97.52 5 ALA B N 1
ATOM 1230 C CA . ALA B 1 5 ? 14.04 -8.175 -9.264 1 97.52 5 ALA B CA 1
ATOM 1231 C C . ALA B 1 5 ? 13.681 -6.737 -8.901 1 97.52 5 ALA B C 1
ATOM 1233 O O . ALA B 1 5 ? 14.334 -5.794 -9.353 1 97.52 5 ALA B O 1
ATOM 1234 N N . LYS B 1 6 ? 12.723 -6.559 -8.16 1 96.79 6 LYS B N 1
ATOM 1235 C CA . LYS B 1 6 ? 12.324 -5.227 -7.714 1 96.79 6 LYS B CA 1
ATOM 1236 C C . LYS B 1 6 ? 13.011 -4.858 -6.402 1 96.79 6 LYS B C 1
ATOM 1238 O O . LYS B 1 6 ? 12.729 -5.45 -5.359 1 96.79 6 LYS B O 1
ATOM 1243 N N . PRO B 1 7 ? 13.828 -3.886 -6.438 1 94.7 7 PRO B N 1
ATOM 1244 C CA . PRO B 1 7 ? 14.408 -3.454 -5.164 1 94.7 7 PRO B CA 1
ATOM 1245 C C . PRO B 1 7 ? 13.367 -2.879 -4.206 1 94.7 7 PRO B C 1
ATOM 1247 O O . PRO B 1 7 ? 12.309 -2.419 -4.642 1 94.7 7 PRO B O 1
ATOM 1250 N N . ASN B 1 8 ? 13.721 -2.912 -2.946 1 93.44 8 ASN B N 1
ATOM 1251 C CA . ASN B 1 8 ? 12.866 -2.239 -1.974 1 93.44 8 ASN B CA 1
ATOM 1252 C C . ASN B 1 8 ? 12.825 -0.732 -2.213 1 93.44 8 ASN B C 1
ATOM 1254 O O . ASN B 1 8 ? 13.8 -0.148 -2.688 1 93.44 8 ASN B O 1
ATOM 1258 N N . ILE B 1 9 ? 11.743 -0.172 -1.889 1 90.56 9 ILE B N 1
ATOM 1259 C CA . ILE B 1 9 ? 11.564 1.257 -2.12 1 90.56 9 ILE B CA 1
ATOM 1260 C C . ILE B 1 9 ? 12.271 2.049 -1.022 1 90.56 9 ILE B C 1
ATOM 1262 O O . ILE B 1 9 ? 12.053 1.805 0.167 1 90.56 9 ILE B O 1
ATOM 1266 N N . ASN B 1 10 ? 13.077 2.949 -1.459 1 88.65 10 ASN B N 1
ATOM 1267 C CA . ASN B 1 10 ? 13.722 3.907 -0.568 1 88.65 10 ASN B CA 1
ATOM 1268 C C . ASN B 1 10 ? 13.539 5.34 -1.059 1 88.65 10 ASN B C 1
ATOM 1270 O O . ASN B 1 10 ? 14.039 5.705 -2.125 1 88.65 10 ASN B O 1
ATOM 1274 N N . LEU B 1 11 ? 12.836 6.078 -0.33 1 92.48 11 LEU B N 1
ATOM 1275 C CA . LEU B 1 11 ? 12.612 7.48 -0.668 1 92.48 11 LEU B CA 1
ATOM 1276 C C . LEU B 1 11 ? 13.439 8.395 0.228 1 92.48 11 LEU B C 1
ATOM 1278 O O . LEU B 1 11 ? 13.736 8.046 1.373 1 92.48 11 LEU B O 1
ATOM 1282 N N . PRO B 1 12 ? 13.791 9.495 -0.246 1 94.29 12 PRO B N 1
ATOM 1283 C CA . PRO B 1 12 ? 14.536 10.446 0.583 1 94.29 12 PRO B CA 1
ATOM 1284 C C . PRO B 1 12 ? 13.676 11.077 1.676 1 94.29 12 PRO B C 1
ATOM 1286 O O . PRO B 1 12 ? 14.185 11.83 2.509 1 94.29 12 PRO B O 1
ATOM 1289 N N . VAL B 1 13 ? 12.399 10.798 1.692 1 96.42 13 VAL B N 1
ATOM 1290 C CA . VAL B 1 13 ? 11.473 11.264 2.718 1 96.42 13 VAL B CA 1
ATOM 1291 C C . VAL B 1 13 ? 10.761 10.071 3.352 1 96.42 13 VAL B C 1
ATOM 1293 O O . VAL B 1 13 ? 10.406 9.113 2.662 1 96.42 13 VAL B O 1
ATOM 1296 N N . SER B 1 14 ? 10.593 10.132 4.599 1 96.44 14 SER B N 1
ATOM 1297 C CA . SER B 1 14 ? 9.858 9.111 5.339 1 96.44 14 SER B CA 1
ATOM 1298 C C . SER B 1 14 ? 8.734 9.728 6.164 1 96.44 14 SER B C 1
ATOM 1300 O O . SER B 1 14 ? 8.962 10.67 6.926 1 96.44 14 SER B O 1
ATOM 1302 N N . LEU B 1 15 ? 7.603 9.203 6.031 1 97.91 15 LEU B N 1
ATOM 1303 C CA . LEU B 1 15 ? 6.465 9.681 6.809 1 97.91 15 LEU B CA 1
ATOM 1304 C C . LEU B 1 15 ? 6.246 8.812 8.043 1 97.91 15 LEU B C 1
ATOM 1306 O O . LEU B 1 15 ? 5.34 9.072 8.837 1 97.91 15 LEU B O 1
ATOM 1310 N N . ASN B 1 16 ? 7.065 7.739 8.215 1 96.67 16 ASN B N 1
ATOM 1311 C CA . ASN B 1 16 ? 6.91 6.86 9.369 1 96.67 16 ASN B CA 1
ATOM 1312 C C . ASN B 1 16 ? 6.951 7.643 10.678 1 96.67 16 ASN B C 1
ATOM 1314 O O . ASN B 1 16 ? 7.882 8.413 10.918 1 96.67 16 ASN B O 1
ATOM 1318 N N . ASP B 1 17 ? 5.853 7.502 11.463 1 96.75 17 ASP B N 1
ATOM 1319 C CA . ASP B 1 17 ? 5.699 8.111 12.78 1 96.75 17 ASP B CA 1
ATOM 1320 C C . ASP B 1 17 ? 5.351 9.593 12.663 1 96.75 17 ASP B C 1
ATOM 1322 O O . ASP B 1 17 ? 5.268 10.298 13.671 1 96.75 17 ASP B O 1
ATOM 1326 N N . ALA B 1 18 ? 5.274 10.161 11.483 1 97.93 18 ALA B N 1
ATOM 1327 C CA . ALA B 1 18 ? 4.841 11.549 11.339 1 97.93 18 ALA B CA 1
ATOM 1328 C C . ALA B 1 18 ? 3.372 11.708 11.722 1 97.93 18 ALA B C 1
ATOM 1330 O O . ALA B 1 18 ? 2.575 10.784 11.544 1 97.93 18 ALA B O 1
ATOM 1331 N N . ILE B 1 19 ? 3.026 12.882 12.206 1 98.24 19 ILE B N 1
ATOM 1332 C CA . ILE B 1 19 ? 1.675 13.152 12.685 1 98.24 19 ILE B CA 1
ATOM 1333 C C . ILE B 1 19 ? 0.962 14.092 11.715 1 98.24 19 ILE B C 1
ATOM 1335 O O . ILE B 1 19 ? 1.448 15.191 11.437 1 98.24 19 ILE B O 1
ATOM 1339 N N . ILE B 1 20 ? -0.105 13.64 11.151 1 98.61 20 ILE B N 1
ATOM 1340 C CA . ILE B 1 20 ? -0.943 14.502 10.324 1 98.61 20 ILE B CA 1
ATOM 1341 C C . ILE B 1 20 ? -1.783 15.414 11.215 1 98.61 20 ILE B C 1
ATOM 1343 O O . ILE B 1 20 ? -2.545 14.938 12.059 1 98.61 20 ILE B O 1
ATOM 1347 N N . THR B 1 21 ? -1.734 16.672 10.988 1 98.19 21 THR B N 1
ATOM 1348 C CA . THR B 1 21 ? -2.407 17.598 11.891 1 98.19 21 THR B CA 1
ATOM 1349 C C . THR B 1 21 ? -3.543 18.323 11.175 1 98.19 21 THR B C 1
ATOM 1351 O O . THR B 1 21 ? -4.414 18.911 11.819 1 98.19 21 THR B O 1
ATOM 1354 N N . SER B 1 22 ? -3.492 18.352 9.846 1 98.32 22 SER B N 1
ATOM 1355 C CA . SER B 1 22 ? -4.539 18.98 9.046 1 98.32 22 SER B CA 1
ATOM 1356 C C . SER B 1 22 ? -4.636 18.343 7.664 1 98.32 22 SER B C 1
ATOM 1358 O O . SER B 1 22 ? -3.63 17.892 7.11 1 98.32 22 SER B O 1
ATOM 1360 N N . ILE B 1 23 ? -5.812 18.291 7.122 1 98.57 23 ILE B N 1
ATOM 1361 C CA . ILE B 1 23 ? -6.066 17.8 5.772 1 98.57 23 ILE B CA 1
ATOM 1362 C C . ILE B 1 23 ? -6.942 18.797 5.017 1 98.57 23 ILE B C 1
ATOM 1364 O O . ILE B 1 23 ? -8.002 19.196 5.505 1 98.57 23 ILE B O 1
ATOM 1368 N N . LYS B 1 24 ? -6.479 19.2 3.92 1 98.14 24 LYS B N 1
ATOM 1369 C CA . LYS B 1 24 ? -7.277 19.992 2.988 1 98.14 24 LYS B CA 1
ATOM 1370 C C . LYS B 1 24 ? -7.541 19.221 1.698 1 98.14 24 LYS B C 1
ATOM 1372 O O . LYS B 1 24 ? -6.664 18.511 1.202 1 98.14 24 LYS B O 1
ATOM 1377 N N . GLN B 1 25 ? -8.705 19.332 1.202 1 96.98 25 GLN B N 1
ATOM 1378 C CA . GLN B 1 25 ? -9.02 18.633 -0.04 1 96.98 25 GLN B CA 1
ATOM 1379 C C . GLN B 1 25 ? -9.987 19.445 -0.898 1 96.98 25 GLN B C 1
ATOM 1381 O O . GLN B 1 25 ? -10.739 20.272 -0.38 1 96.98 25 GLN B O 1
ATOM 1386 N N . ARG B 1 26 ? -9.907 19.222 -2.147 1 94.45 26 ARG B N 1
ATOM 1387 C CA . ARG B 1 26 ? -10.854 19.735 -3.132 1 94.45 26 ARG B CA 1
ATOM 1388 C C . ARG B 1 26 ? -11.259 18.647 -4.121 1 94.45 26 ARG B C 1
ATOM 1390 O O . ARG B 1 26 ? -10.425 18.148 -4.879 1 94.45 26 ARG B O 1
ATOM 1397 N N . PRO B 1 27 ? -12.476 18.291 -4.099 1 88.54 27 PRO B N 1
ATOM 1398 C CA . PRO B 1 27 ? -12.925 17.268 -5.046 1 88.54 27 PRO B CA 1
ATOM 1399 C C . PRO B 1 27 ? -12.83 17.727 -6.499 1 88.54 27 PRO B C 1
ATOM 1401 O O . PRO B 1 27 ? -12.689 18.924 -6.764 1 88.54 27 PRO B O 1
ATOM 1404 N N . SER B 1 28 ? -12.888 16.741 -7.308 1 85.69 28 SER B N 1
ATOM 1405 C CA . SER B 1 28 ? -12.844 17.031 -8.737 1 85.69 28 SER B CA 1
ATOM 1406 C C . SER B 1 28 ? -14.05 17.859 -9.17 1 85.69 28 SER B C 1
ATOM 1408 O O . SER B 1 28 ? -15.11 17.796 -8.544 1 85.69 28 SER B O 1
ATOM 1410 N N . THR B 1 29 ? -13.725 18.647 -10.063 1 78.94 29 THR B N 1
ATOM 1411 C CA . THR B 1 29 ? -14.83 19.322 -10.736 1 78.94 29 THR B CA 1
ATOM 1412 C C . THR B 1 29 ? -15.458 18.414 -11.789 1 78.94 29 THR B C 1
ATOM 1414 O O . THR B 1 29 ? -14.846 17.433 -12.215 1 78.94 29 THR B O 1
ATOM 1417 N N . SER B 1 30 ? -16.642 18.432 -12.161 1 67.94 30 SER B N 1
ATOM 1418 C CA . SER B 1 30 ? -17.545 17.544 -12.887 1 67.94 30 SER B CA 1
ATOM 1419 C C . SER B 1 30 ? -16.855 16.923 -14.097 1 67.94 30 SER B C 1
ATOM 1421 O O . SER B 1 30 ? -17.099 15.762 -14.429 1 67.94 30 SER B O 1
ATOM 1423 N N . CYS B 1 31 ? -16.029 17.534 -14.735 1 71.39 31 CYS B N 1
ATOM 1424 C CA . CYS B 1 31 ? -15.587 16.895 -15.969 1 71.39 31 CYS B CA 1
ATOM 1425 C C . CYS B 1 31 ? -14.097 16.579 -15.916 1 71.39 31 CYS B C 1
ATOM 1427 O O . CYS B 1 31 ? -13.56 15.946 -16.827 1 71.39 31 CYS B O 1
ATOM 1429 N N . GLU B 1 32 ? -13.528 16.831 -14.821 1 81.88 32 GLU B N 1
ATOM 1430 C CA . GLU B 1 32 ? -12.078 16.665 -14.808 1 81.88 32 GLU B CA 1
ATOM 1431 C C . GLU B 1 32 ? -11.616 15.934 -13.55 1 81.88 32 GLU B C 1
ATOM 1433 O O . GLU B 1 32 ? -12.26 16.023 -12.503 1 81.88 32 GLU B O 1
ATOM 1438 N N . ILE B 1 33 ? -10.658 15.059 -13.716 1 86.51 33 ILE B N 1
ATOM 1439 C CA . ILE B 1 33 ? -9.99 14.478 -12.556 1 86.51 33 ILE B CA 1
ATOM 1440 C C . ILE B 1 33 ? -8.876 15.408 -12.082 1 86.51 33 ILE B C 1
ATOM 1442 O O . ILE B 1 33 ? -7.707 15.211 -12.423 1 86.51 33 ILE B O 1
ATOM 1446 N N . ASP B 1 34 ? -9.268 16.472 -11.394 1 88.09 34 ASP B N 1
ATOM 1447 C CA . ASP B 1 34 ? -8.313 17.489 -10.964 1 88.09 34 ASP B CA 1
ATOM 1448 C C . ASP B 1 34 ? -8.373 17.694 -9.452 1 88.09 34 ASP B C 1
ATOM 1450 O O . ASP B 1 34 ? -7.952 18.735 -8.944 1 88.09 34 ASP B O 1
ATOM 1454 N N . GLY B 1 35 ? -8.92 16.781 -8.763 1 93.59 35 GLY B N 1
ATOM 1455 C CA . GLY B 1 35 ? -8.958 16.877 -7.313 1 93.59 35 GLY B CA 1
ATOM 1456 C C . GLY B 1 35 ? -7.58 16.914 -6.68 1 93.59 35 GLY B C 1
ATOM 1457 O O . GLY B 1 35 ? -6.588 16.557 -7.319 1 93.59 35 GLY B O 1
ATOM 1458 N N . TYR B 1 36 ? -7.542 17.495 -5.498 1 96.01 36 TYR B N 1
ATOM 1459 C CA . TYR B 1 36 ? -6.289 17.39 -4.758 1 96.01 36 TYR B CA 1
ATOM 1460 C C . TYR B 1 36 ? -6.549 17.2 -3.269 1 96.01 36 TYR B C 1
ATOM 1462 O O . TYR B 1 36 ? -7.637 17.511 -2.777 1 96.01 36 TYR B O 1
ATOM 1470 N N . ILE B 1 37 ? -5.633 16.68 -2.584 1 98.34 37 ILE B N 1
ATOM 1471 C CA . ILE B 1 37 ? -5.606 16.522 -1.134 1 98.34 37 ILE B CA 1
ATOM 1472 C C . ILE B 1 37 ? -4.216 16.866 -0.603 1 98.34 37 ILE B C 1
ATOM 1474 O O . ILE B 1 37 ? -3.205 16.506 -1.212 1 98.34 37 ILE B O 1
ATOM 1478 N N . CYS B 1 38 ? -4.209 17.618 0.472 1 98.78 38 CYS B N 1
ATOM 1479 C CA . CYS B 1 38 ? -2.967 18.056 1.099 1 98.78 38 CYS B CA 1
ATOM 1480 C C . CYS B 1 38 ? -2.947 17.694 2.579 1 98.78 38 CYS B C 1
ATOM 1482 O O . CYS B 1 38 ? -3.85 18.071 3.328 1 98.78 38 CYS B O 1
ATOM 1484 N N . PHE B 1 39 ? -1.961 16.978 2.991 1 98.83 39 PHE B N 1
ATOM 1485 C CA . PHE B 1 39 ? -1.726 16.64 4.39 1 98.83 39 PHE B CA 1
ATOM 1486 C C . PHE B 1 39 ? -0.691 17.573 5.006 1 98.83 39 PHE B C 1
ATOM 1488 O O . PHE B 1 39 ? 0.385 17.776 4.44 1 98.83 39 PHE B O 1
ATOM 1495 N N . LYS B 1 40 ? -0.987 18.025 6.135 1 98.73 40 LYS B N 1
ATOM 1496 C CA . LYS B 1 40 ? -0.058 18.87 6.88 1 98.73 40 LYS B CA 1
ATOM 1497 C C . LYS B 1 40 ? 0.546 18.114 8.061 1 98.73 40 LYS B C 1
ATOM 1499 O O . LYS B 1 40 ? -0.16 17.395 8.771 1 98.73 40 LYS B O 1
ATOM 1504 N N . PHE B 1 41 ? 1.792 18.307 8.26 1 98.35 41 PHE B N 1
ATOM 1505 C CA . PHE B 1 41 ? 2.564 17.823 9.398 1 98.35 41 PHE B CA 1
ATOM 1506 C C . PHE B 1 41 ? 3.197 18.984 10.156 1 98.35 41 PHE B C 1
ATOM 1508 O O . PHE B 1 41 ? 4.279 19.452 9.795 1 98.35 41 PHE B O 1
ATOM 1515 N N . ALA B 1 42 ? 2.61 19.434 11.173 1 97.38 42 ALA B N 1
ATOM 1516 C CA . ALA B 1 42 ? 3.061 20.621 11.894 1 97.38 42 ALA B CA 1
ATOM 1517 C C . ALA B 1 42 ? 4.463 20.419 12.462 1 97.38 42 ALA B C 1
ATOM 1519 O O . ALA B 1 42 ? 5.265 21.355 12.499 1 97.38 42 ALA B O 1
ATOM 1520 N N . ASP B 1 43 ? 4.763 19.176 12.883 1 96.75 43 ASP B N 1
ATOM 1521 C CA . ASP B 1 43 ? 6.07 18.885 13.465 1 96.75 43 ASP B CA 1
ATOM 1522 C C . ASP B 1 43 ? 7.006 18.264 12.43 1 96.75 43 ASP B C 1
ATOM 1524 O O . ASP B 1 43 ? 8.04 17.694 12.784 1 96.75 43 ASP B O 1
ATOM 1528 N N . GLY B 1 44 ? 6.543 18.278 11.193 1 97.56 44 GLY B N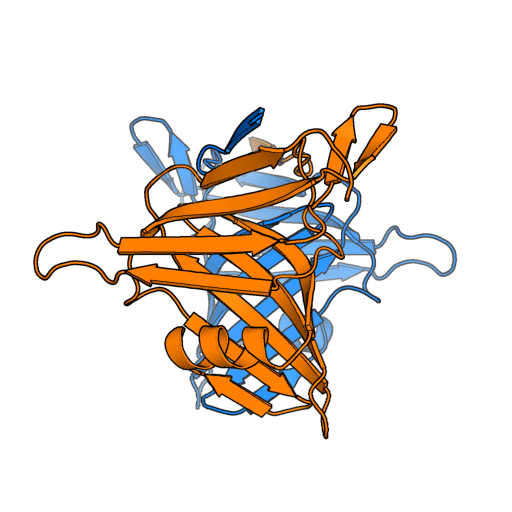 1
ATOM 1529 C CA . GLY B 1 44 ? 7.386 17.817 10.101 1 97.56 44 GLY B CA 1
ATOM 1530 C C . GLY B 1 44 ? 7.356 16.312 9.918 1 97.56 44 GLY B C 1
ATOM 1531 O O . GLY B 1 44 ? 6.524 15.625 10.514 1 97.56 44 GLY B O 1
ATOM 1532 N N . TYR B 1 45 ? 8.082 15.9 8.988 1 97.76 45 TYR B N 1
ATOM 1533 C CA . TYR B 1 45 ? 8.416 14.497 8.773 1 97.76 45 TYR B CA 1
ATOM 1534 C C . TYR B 1 45 ? 9.921 14.312 8.62 1 97.76 45 TYR B C 1
ATOM 1536 O O . TYR B 1 45 ? 10.705 15.14 9.09 1 97.76 45 TYR B O 1
ATOM 1544 N N . TYR B 1 46 ? 10.408 13.186 8.006 1 96.51 46 TYR B N 1
ATOM 1545 C CA . TYR B 1 46 ? 11.834 12.893 8.104 1 96.51 46 TYR B CA 1
ATOM 1546 C C . TYR B 1 46 ? 12.478 12.853 6.723 1 96.51 46 TYR B C 1
ATOM 1548 O O . TYR B 1 46 ? 11.904 12.305 5.779 1 96.51 46 TYR B O 1
ATOM 1556 N N . ILE B 1 47 ? 13.64 13.395 6.676 1 95.97 47 ILE B N 1
ATOM 1557 C CA . ILE B 1 47 ? 14.503 13.279 5.506 1 95.97 47 ILE B CA 1
ATOM 1558 C C . ILE B 1 47 ? 15.553 12.196 5.744 1 95.97 47 ILE B C 1
ATOM 1560 O O . ILE B 1 47 ? 16.201 12.17 6.793 1 95.97 47 ILE B O 1
ATOM 1564 N N . VAL B 1 48 ? 15.581 11.298 4.788 1 92.98 48 VAL B N 1
ATOM 1565 C CA . VAL B 1 48 ? 16.465 10.145 4.931 1 92.98 48 VAL B CA 1
ATOM 1566 C C . VAL B 1 48 ? 17.658 10.289 3.989 1 92.98 48 VAL B C 1
ATOM 1568 O O . VAL B 1 48 ? 17.488 10.38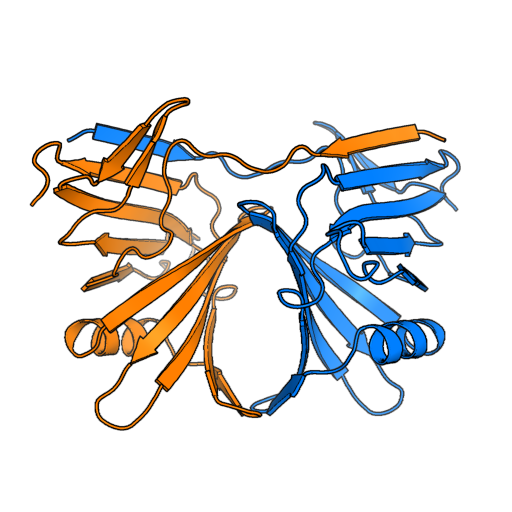6 2.772 1 92.98 48 VAL B O 1
ATOM 1571 N N . ASN B 1 49 ? 18.736 10.39 4.55 1 85.4 49 ASN B N 1
ATOM 1572 C CA . ASN B 1 49 ? 20.002 10.354 3.826 1 85.4 49 ASN B CA 1
ATOM 1573 C C . ASN B 1 49 ? 20.823 9.121 4.192 1 85.4 49 ASN B C 1
ATOM 1575 O O . ASN B 1 49 ? 20.493 8.411 5.143 1 85.4 49 ASN B O 1
ATOM 1579 N N . GLU B 1 50 ? 21.683 8.62 3.357 1 78.75 50 GLU B N 1
ATOM 1580 C CA . GLU B 1 50 ? 22.498 7.426 3.558 1 78.75 50 GLU B CA 1
ATOM 1581 C C . GLU B 1 50 ? 23.013 7.345 4.992 1 78.75 50 GLU B C 1
ATOM 1583 O O . GLU B 1 50 ? 23.06 6.262 5.581 1 78.75 50 GLU B O 1
ATOM 1588 N N . ASN B 1 51 ? 23.17 8.404 5.597 1 82.69 51 ASN B N 1
ATOM 1589 C CA . ASN B 1 51 ? 23.862 8.335 6.88 1 82.69 51 ASN B CA 1
ATOM 1590 C C . ASN B 1 51 ? 23.096 9.079 7.97 1 82.69 51 ASN B C 1
ATOM 1592 O O . ASN B 1 51 ? 23.571 9.19 9.102 1 82.69 51 ASN B O 1
ATOM 1596 N N . GLU B 1 52 ? 21.938 9.623 7.566 1 87.66 52 GLU B N 1
ATOM 1597 C CA . GLU B 1 52 ? 21.296 10.43 8.599 1 87.66 52 GLU B CA 1
ATOM 1598 C C . GLU B 1 52 ? 19.8 10.577 8.333 1 87.66 52 GLU B C 1
ATOM 1600 O O . GLU B 1 52 ? 19.365 10.567 7.18 1 87.66 52 GLU B O 1
ATOM 1605 N N . VAL B 1 53 ? 19.15 10.593 9.429 1 90.9 53 VAL B N 1
ATOM 1606 C CA . VAL B 1 53 ? 17.727 10.913 9.413 1 90.9 53 VAL B CA 1
ATOM 1607 C C . VAL B 1 53 ? 17.481 12.215 10.171 1 90.9 53 VAL B C 1
ATOM 1609 O O . VAL B 1 53 ? 17.877 12.35 11.331 1 90.9 53 VAL B O 1
ATOM 1612 N N . GLU B 1 54 ? 16.883 13.174 9.476 1 93.32 54 GLU B N 1
ATOM 1613 C CA . GLU B 1 54 ? 16.625 14.479 10.077 1 93.32 54 GLU B CA 1
ATOM 1614 C C . GLU B 1 54 ? 15.142 14.831 10.016 1 93.32 54 GLU B C 1
ATOM 1616 O O . GLU B 1 54 ? 14.5 14.659 8.978 1 93.32 54 GLU B O 1
ATOM 1621 N N . GLN B 1 55 ? 14.675 15.322 11.073 1 95.12 55 GLN B N 1
ATOM 1622 C CA . GLN B 1 55 ? 13.293 15.791 11.097 1 95.12 55 GLN B CA 1
ATOM 1623 C C . GLN B 1 55 ? 13.177 17.191 10.501 1 95.12 55 GLN B C 1
ATOM 1625 O O . GLN B 1 55 ? 14.009 18.059 10.774 1 95.12 55 GLN B O 1
ATOM 1630 N N . THR B 1 56 ? 12.233 17.408 9.738 1 97.02 56 THR B N 1
ATOM 1631 C CA . THR B 1 56 ? 12.011 18.716 9.131 1 97.02 56 THR B CA 1
ATOM 1632 C C . THR B 1 56 ? 11.185 19.607 10.054 1 97.02 56 THR B C 1
ATOM 1634 O O . THR B 1 56 ? 10.701 19.155 11.093 1 97.02 56 THR B O 1
ATOM 1637 N N . GLY B 1 57 ? 11.087 20.865 9.704 1 97.13 57 GLY B N 1
ATOM 1638 C CA . GLY B 1 57 ? 10.028 21.693 10.26 1 97.13 57 GLY B CA 1
ATOM 1639 C C . GLY B 1 57 ? 8.658 21.369 9.694 1 97.13 57 GLY B C 1
ATOM 1640 O O . GLY B 1 57 ? 8.427 20.259 9.211 1 97.13 57 GLY B O 1
ATOM 1641 N N . GLU B 1 58 ? 7.806 22.362 9.704 1 98.02 58 GLU B N 1
ATOM 1642 C CA . GLU B 1 58 ? 6.471 22.199 9.136 1 98.02 58 GLU B CA 1
ATOM 1643 C C . GLU B 1 58 ? 6.541 21.694 7.698 1 98.02 58 GLU B C 1
ATOM 1645 O O . GLU B 1 58 ? 7.355 22.172 6.905 1 98.02 58 GLU B O 1
ATOM 1650 N N . ALA B 1 59 ? 5.647 20.776 7.396 1 98.48 59 ALA B N 1
ATOM 1651 C CA . ALA B 1 59 ? 5.788 20.092 6.112 1 98.48 59 ALA B CA 1
ATOM 1652 C C . ALA B 1 59 ? 4.424 19.734 5.529 1 98.48 59 ALA B C 1
ATOM 1654 O O . ALA B 1 59 ? 3.415 19.752 6.237 1 98.48 59 ALA B O 1
ATOM 1655 N N . TYR B 1 60 ? 4.419 19.388 4.188 1 98.68 60 TYR B N 1
ATOM 1656 C CA . TYR B 1 60 ? 3.192 19.103 3.452 1 98.68 60 TYR B CA 1
ATOM 1657 C C . TYR B 1 60 ? 3.403 17.965 2.46 1 98.68 60 TYR B C 1
ATOM 1659 O O . TYR B 1 60 ? 4.468 17.857 1.847 1 98.68 60 TYR B O 1
ATOM 1667 N N . VAL B 1 61 ? 2.481 17.137 2.285 1 98.75 61 VAL B N 1
ATOM 1668 C CA . VAL B 1 61 ? 2.376 16.188 1.181 1 98.75 61 VAL B CA 1
ATOM 1669 C C . VAL B 1 61 ? 1.13 16.494 0.353 1 98.75 61 VAL B C 1
ATOM 1671 O O . VAL B 1 61 ? 0.013 16.479 0.874 1 98.75 61 VAL B O 1
ATOM 1674 N N . THR B 1 62 ? 1.295 16.721 -0.922 1 98.65 62 THR B N 1
ATOM 1675 C CA . THR B 1 62 ? 0.18 17.079 -1.792 1 98.65 62 THR B CA 1
ATOM 1676 C C . THR B 1 62 ? 0.033 16.069 -2.926 1 98.65 62 THR B C 1
ATOM 1678 O O . THR B 1 62 ? 0.996 15.79 -3.644 1 98.65 62 THR B O 1
ATOM 1681 N N . LEU B 1 63 ? -1.065 15.497 -3.07 1 98.44 63 LEU B N 1
ATOM 1682 C CA . LEU B 1 63 ? -1.444 14.649 -4.194 1 98.44 63 LEU B CA 1
ATOM 1683 C C . LEU B 1 63 ? -2.446 15.36 -5.098 1 98.44 63 LEU B C 1
ATOM 1685 O O . LEU B 1 63 ? -3.458 15.879 -4.623 1 98.44 63 LEU B O 1
ATOM 1689 N N . SER B 1 64 ? -2.203 15.375 -6.363 1 97.04 64 SER B N 1
ATOM 1690 C CA . SER B 1 64 ? -3.082 16.042 -7.317 1 97.04 64 SER B CA 1
ATOM 1691 C C . SER B 1 64 ? -3.503 15.096 -8.437 1 97.04 64 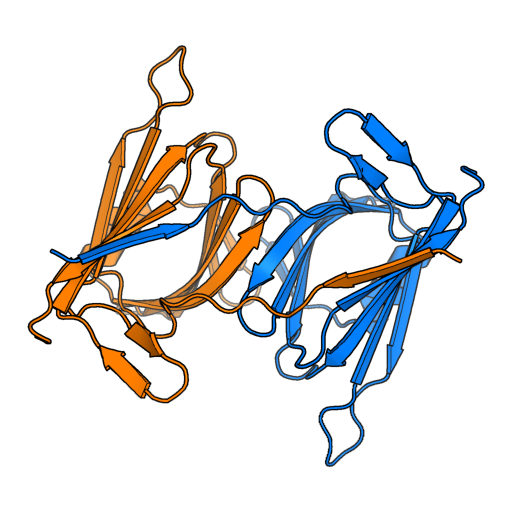SER B C 1
ATOM 1693 O O . SER B 1 64 ? -2.917 14.024 -8.603 1 97.04 64 SER B O 1
ATOM 1695 N N . GLY B 1 65 ? -4.577 15.582 -9.159 1 96.97 65 GLY B N 1
ATOM 1696 C CA . GLY B 1 65 ? -5.177 14.639 -10.09 1 96.97 65 GLY B CA 1
ATOM 1697 C C . GLY B 1 65 ? -5.856 13.47 -9.402 1 96.97 65 GLY B C 1
ATOM 1698 O O . GLY B 1 65 ? -5.752 12.329 -9.857 1 96.97 65 GLY B O 1
ATOM 1699 N N . VAL B 1 66 ? -6.451 13.781 -8.278 1 97.26 66 VAL B N 1
ATOM 1700 C CA . VAL B 1 66 ? -7.071 12.751 -7.451 1 97.26 66 VAL B CA 1
ATOM 1701 C C . VAL B 1 66 ? -8.445 12.394 -8.014 1 97.26 66 VAL B C 1
ATOM 1703 O O . VAL B 1 66 ? -9.23 13.279 -8.36 1 97.26 66 VAL B O 1
ATOM 1706 N N . ASP B 1 67 ? -8.711 11.149 -8.166 1 95.86 67 ASP B N 1
ATOM 1707 C CA . ASP B 1 67 ? -10.049 10.626 -8.427 1 95.86 67 ASP B CA 1
ATOM 1708 C C . ASP B 1 67 ? -10.699 10.115 -7.143 1 95.86 67 ASP B C 1
ATOM 1710 O O . ASP B 1 67 ? -10.438 8.988 -6.715 1 95.86 67 ASP B O 1
ATOM 1714 N N . PHE B 1 68 ? -11.545 10.821 -6.543 1 95.27 68 PHE B N 1
ATOM 1715 C CA . PHE B 1 68 ? -12.116 10.514 -5.236 1 95.27 68 PHE B CA 1
ATOM 1716 C C . PHE B 1 68 ? -13.105 9.358 -5.336 1 95.27 68 PHE B C 1
ATOM 1718 O O . PHE B 1 68 ? -13.458 8.748 -4.324 1 95.27 68 PHE B O 1
ATOM 1725 N N . ASP B 1 69 ? -13.593 9.075 -6.549 1 93.16 69 ASP B N 1
ATOM 1726 C CA . ASP B 1 69 ? -14.476 7.925 -6.716 1 93.16 69 ASP B CA 1
ATOM 1727 C C . ASP B 1 69 ? -13.726 6.616 -6.477 1 93.16 69 ASP B C 1
ATOM 1729 O O . ASP B 1 69 ? -14.335 5.595 -6.155 1 93.16 69 ASP B O 1
ATOM 1733 N N . PHE B 1 70 ? -12.381 6.701 -6.599 1 94.68 70 PHE B N 1
ATOM 1734 C CA . PHE B 1 70 ? -11.562 5.507 -6.428 1 94.68 70 PHE B CA 1
ATOM 1735 C C . PHE B 1 70 ? -10.664 5.636 -5.204 1 94.68 70 PHE B C 1
ATOM 1737 O O . PHE B 1 70 ? -9.692 4.891 -5.058 1 94.68 70 PHE B O 1
ATOM 1744 N N . SER B 1 71 ? -10.95 6.629 -4.397 1 96.81 71 SER B N 1
ATOM 1745 C CA . SER B 1 71 ? -10.23 6.846 -3.146 1 96.81 71 SER B CA 1
ATOM 1746 C C . SER B 1 71 ? -11.126 6.585 -1.94 1 96.81 71 SER B C 1
ATOM 1748 O O . SER B 1 71 ? -12.315 6.909 -1.961 1 96.81 71 SER B O 1
ATOM 1750 N N . HIS B 1 72 ? -10.5 6.014 -0.886 1 97.55 72 HIS B N 1
ATOM 1751 C CA . HIS B 1 72 ? -11.309 5.595 0.253 1 97.55 72 HIS B CA 1
ATOM 1752 C C . HIS B 1 72 ? -10.535 5.734 1.559 1 97.55 72 HIS B C 1
ATOM 1754 O O . HIS B 1 72 ? -9.303 5.669 1.566 1 97.55 72 HIS B O 1
ATOM 1760 N N . VAL B 1 73 ? -11.249 5.887 2.609 1 98.51 73 VAL B N 1
ATOM 1761 C CA . VAL B 1 73 ? -10.714 5.857 3.966 1 98.51 73 VAL B CA 1
ATOM 1762 C C . VAL B 1 73 ? -11.514 4.872 4.816 1 98.51 73 VAL B C 1
ATOM 1764 O O . VAL B 1 73 ? -12.747 4.892 4.804 1 98.51 73 VAL B O 1
ATOM 1767 N N . TYR B 1 74 ? -10.837 4.088 5.534 1 98.49 74 TYR B N 1
ATOM 1768 C CA . TYR B 1 74 ? -11.488 3.125 6.415 1 98.49 74 TYR B CA 1
ATOM 1769 C C . TYR B 1 74 ? -10.959 3.244 7.839 1 98.49 74 TYR B C 1
ATOM 1771 O O . TYR B 1 74 ? -9.747 3.334 8.053 1 98.49 74 TYR B O 1
ATOM 1779 N N . TYR B 1 75 ? -11.841 3.253 8.749 1 98.07 75 TYR B N 1
ATOM 1780 C CA . TYR B 1 75 ? -11.525 3.025 10.154 1 98.07 75 TYR B CA 1
ATOM 1781 C C . TYR B 1 75 ? -11.714 1.559 10.525 1 98.07 75 TYR B C 1
ATOM 1783 O O . TYR B 1 75 ? -12.771 0.978 10.266 1 98.07 75 TYR B O 1
ATOM 1791 N N . CYS B 1 76 ? -10.707 1.018 11.106 1 98.19 76 CYS B N 1
ATOM 1792 C CA . CYS B 1 76 ? -10.755 -0.393 11.473 1 98.19 76 CYS B CA 1
ATOM 1793 C C . CYS B 1 76 ? -10.52 -0.577 12.967 1 98.19 76 CYS B C 1
ATOM 1795 O O . CYS B 1 76 ? -9.604 0.021 13.534 1 98.19 76 CYS B O 1
ATOM 1797 N N . LYS B 1 77 ? -11.28 -1.401 13.536 1 96.33 77 LYS B N 1
ATOM 1798 C CA . LYS B 1 77 ? -11.136 -1.81 14.93 1 96.33 77 LYS B CA 1
ATOM 1799 C C . LYS B 1 77 ? -11.623 -3.241 15.137 1 96.33 77 LYS B C 1
ATOM 1801 O O . LYS B 1 77 ? -12.772 -3.562 14.824 1 96.33 77 LYS B O 1
ATOM 1806 N N . GLU B 1 78 ? -10.736 -4.06 15.534 1 93.53 78 GLU B N 1
ATOM 1807 C CA . GLU B 1 78 ? -11.054 -5.475 15.7 1 93.53 78 GLU B CA 1
ATOM 1808 C C . GLU B 1 78 ? -11.598 -6.075 14.407 1 93.53 78 GLU B C 1
ATOM 1810 O O . GLU B 1 78 ? -10.952 -5.997 13.36 1 93.53 78 GLU B O 1
ATOM 1815 N N . ASN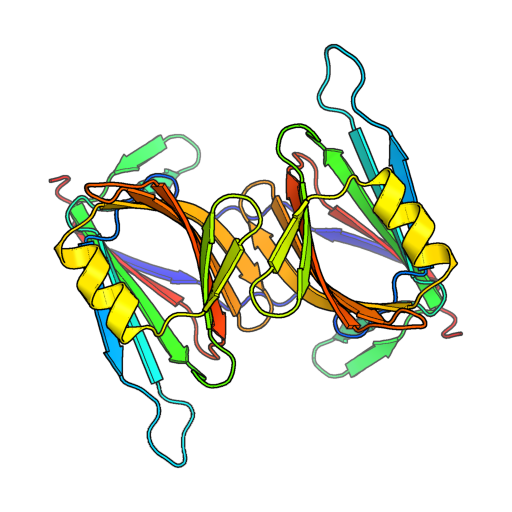 B 1 79 ? -12.838 -6.544 14.454 1 96.44 79 ASN B N 1
ATOM 1816 C CA . ASN B 1 79 ? -13.385 -7.203 13.272 1 96.44 79 ASN B CA 1
ATOM 1817 C C . ASN B 1 79 ? -14.326 -6.281 12.502 1 96.44 79 ASN B C 1
ATOM 1819 O O . ASN B 1 79 ? -15.198 -6.75 11.767 1 96.44 79 ASN B O 1
ATOM 1823 N N . LYS B 1 80 ? -14.126 -5.002 12.718 1 97.46 80 LYS B N 1
ATOM 1824 C CA . LYS B 1 80 ? -14.976 -4.033 12.031 1 97.46 80 LYS B CA 1
ATOM 1825 C C . LYS B 1 80 ? -14.153 -3.131 11.116 1 97.46 80 LYS B C 1
ATOM 1827 O O . LYS B 1 80 ? -13.012 -2.79 11.434 1 97.46 80 LYS B O 1
ATOM 1832 N N . ARG B 1 81 ? -14.75 -2.733 10.069 1 98.04 81 ARG B N 1
ATOM 1833 C CA . ARG B 1 81 ? -14.205 -1.795 9.092 1 98.04 81 ARG B CA 1
ATOM 1834 C C . ARG B 1 81 ? -15.289 -0.862 8.564 1 98.04 81 ARG B C 1
ATOM 1836 O O . ARG B 1 81 ? -16.269 -1.315 7.968 1 98.04 81 ARG B O 1
ATOM 1843 N N . GLU B 1 82 ? -15.122 0.388 8.774 1 97.52 82 GLU B N 1
ATOM 1844 C CA . GLU B 1 82 ? -16.12 1.366 8.35 1 97.52 82 GLU B CA 1
ATOM 1845 C C . GLU B 1 82 ? -15.515 2.398 7.403 1 97.52 82 GLU B C 1
ATOM 1847 O O . GLU B 1 82 ? -14.493 3.011 7.716 1 97.52 82 GLU B O 1
ATOM 1852 N N . GLU B 1 83 ? -16.128 2.508 6.296 1 97.7 83 GLU B N 1
ATOM 1853 C CA . GLU B 1 83 ? -15.706 3.571 5.389 1 97.7 83 GLU B CA 1
ATOM 1854 C C . GLU B 1 83 ? -16.2 4.933 5.867 1 97.7 83 GLU B C 1
ATOM 1856 O O . GLU B 1 83 ? -17.379 5.093 6.19 1 97.7 83 GLU B O 1
ATOM 1861 N N . ILE B 1 84 ? -15.333 5.833 5.925 1 97.41 84 ILE B N 1
ATOM 1862 C CA . ILE B 1 84 ? -15.72 7.199 6.261 1 97.41 84 ILE B CA 1
ATOM 1863 C C . ILE B 1 84 ? -15.337 8.139 5.119 1 97.41 84 ILE B C 1
ATOM 1865 O O . ILE B 1 84 ? -14.623 7.744 4.195 1 97.41 84 ILE B O 1
ATOM 1869 N N . THR B 1 85 ? -15.79 9.344 5.142 1 97.43 85 THR B N 1
ATOM 1870 C CA . THR B 1 85 ? -15.463 10.312 4.101 1 97.43 85 THR B CA 1
ATOM 1871 C C . THR B 1 85 ? -14.155 11.03 4.422 1 97.43 85 THR B C 1
ATOM 1873 O O . THR B 1 85 ? -13.727 11.064 5.578 1 97.43 85 THR B O 1
ATOM 1876 N N . PHE B 1 86 ? -13.59 11.603 3.484 1 97.5 86 PHE B N 1
ATOM 1877 C CA . PHE B 1 86 ? -12.392 12.408 3.694 1 97.5 86 PHE B CA 1
ATOM 1878 C C . PHE B 1 86 ? -12.704 13.628 4.552 1 97.5 86 PHE B C 1
ATOM 1880 O O . PHE B 1 86 ? -11.855 14.087 5.32 1 97.5 86 PHE B O 1
ATOM 1887 N N . ASN B 1 87 ? -13.926 14.175 4.443 1 96.98 87 ASN B N 1
ATOM 1888 C CA . ASN B 1 87 ? -14.345 15.272 5.31 1 96.98 87 ASN B CA 1
ATOM 1889 C C . ASN B 1 87 ? -14.351 14.856 6.778 1 96.98 87 ASN B C 1
ATOM 1891 O O . ASN B 1 87 ? -13.894 15.607 7.642 1 96.98 87 ASN B O 1
ATOM 1895 N N . GLN B 1 88 ? -14.889 13.718 7.068 1 96.95 88 GLN B N 1
ATOM 1896 C CA . GLN B 1 88 ? -14.888 13.211 8.436 1 96.95 88 GLN B CA 1
ATOM 1897 C C . GLN B 1 88 ? -13.464 13.021 8.951 1 96.95 88 GLN B C 1
ATOM 1899 O O . GLN B 1 88 ? -13.167 13.342 10.104 1 96.95 88 GLN B O 1
ATOM 1904 N N . LEU B 1 89 ? -12.618 12.489 8.109 1 97.81 89 LEU B N 1
ATOM 1905 C CA . LEU B 1 89 ? -11.22 12.322 8.489 1 97.81 89 LEU B CA 1
ATOM 1906 C C . LEU B 1 89 ? -10.58 13.667 8.816 1 97.81 89 LEU B C 1
ATOM 1908 O O . LEU B 1 89 ? -9.856 13.791 9.806 1 97.81 89 LEU B O 1
ATOM 1912 N N . ALA B 1 90 ? -10.758 14.653 7.963 1 97.53 90 ALA B N 1
ATOM 1913 C CA . ALA B 1 90 ? -10.198 15.987 8.162 1 97.53 90 ALA B CA 1
ATOM 1914 C C . ALA B 1 90 ? -10.642 16.574 9.499 1 97.53 90 ALA B C 1
ATOM 1916 O O . ALA B 1 90 ? -9.846 17.195 10.207 1 97.53 90 ALA B O 1
ATOM 1917 N N . GLU B 1 91 ? -11.816 16.393 9.849 1 96.8 91 GLU B N 1
ATOM 1918 C CA . GLU B 1 91 ? -12.322 16.859 11.137 1 96.8 91 GLU B CA 1
ATOM 1919 C C . GLU B 1 91 ? -11.673 16.102 12.292 1 96.8 91 GLU B C 1
ATOM 1921 O O . GLU B 1 91 ? -11.332 16.697 13.317 1 96.8 91 GLU B O 1
ATOM 1926 N N . ASP B 1 92 ? -11.511 14.868 12.161 1 95.76 92 ASP B N 1
ATOM 1927 C CA . ASP B 1 92 ? -10.966 14.022 13.218 1 95.76 92 ASP B CA 1
ATOM 1928 C C . ASP B 1 92 ? -9.522 14.402 13.536 1 95.76 92 ASP B C 1
ATOM 1930 O O . ASP B 1 92 ? -9.103 14.356 14.694 1 95.76 92 ASP B O 1
ATOM 1934 N N . VAL B 1 93 ? -8.797 14.744 12.479 1 96.16 93 VAL B N 1
ATOM 1935 C CA . VAL B 1 93 ? -7.377 14.996 12.699 1 96.16 93 VAL B CA 1
ATOM 1936 C C . VAL B 1 93 ? -7.198 16.299 13.477 1 96.16 93 VAL B C 1
ATOM 1938 O O . VAL B 1 93 ? -6.141 16.537 14.066 1 96.16 93 VAL B O 1
ATOM 1941 N N . GLU B 1 94 ? -8.162 17.162 13.452 1 94.47 94 GLU B N 1
ATO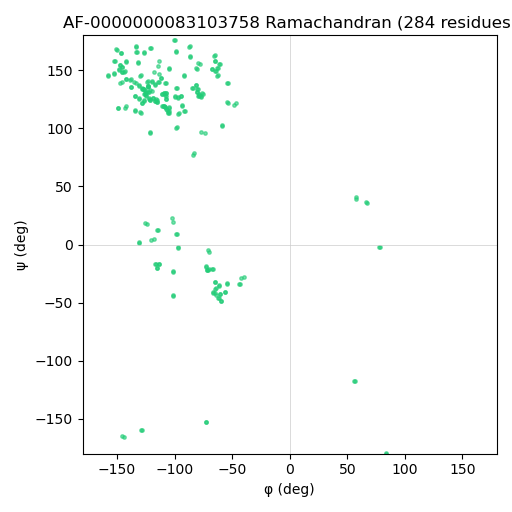M 1942 C CA . GLU B 1 94 ? -8.109 18.404 14.219 1 94.47 94 GLU B CA 1
ATOM 1943 C C . GLU B 1 94 ? -8.269 18.137 15.713 1 94.47 94 GLU B C 1
ATOM 1945 O O . GLU B 1 94 ? -7.84 18.942 16.542 1 94.47 94 GLU B O 1
ATOM 1950 N N . LYS B 1 95 ? -8.856 17.001 16.032 1 95.25 95 LYS B N 1
ATOM 1951 C CA . LYS B 1 95 ? -9.216 16.728 17.42 1 95.25 95 LYS B CA 1
ATOM 1952 C C . LYS B 1 95 ? -8.4 15.567 17.982 1 95.25 95 LYS B C 1
ATOM 1954 O O . LYS B 1 95 ? -8.362 15.358 19.196 1 95.25 95 LYS B O 1
ATOM 1959 N N . ASN B 1 96 ? -7.805 14.813 17.108 1 96.53 96 ASN B N 1
ATOM 1960 C CA . ASN B 1 96 ? -7.11 13.594 17.506 1 96.53 96 ASN B CA 1
ATOM 1961 C C . ASN B 1 96 ? -5.733 13.495 16.856 1 96.53 96 ASN B C 1
ATOM 1963 O O . ASN B 1 96 ? -5.383 14.316 16.007 1 96.53 96 ASN B O 1
ATOM 1967 N N . THR B 1 97 ? -4.992 12.576 17.3 1 95.58 97 THR B N 1
ATOM 1968 C CA . THR B 1 97 ? -3.663 12.323 16.754 1 95.58 97 THR B CA 1
ATOM 1969 C C . THR B 1 97 ? -3.71 11.207 15.713 1 95.58 97 THR B C 1
ATOM 1971 O O . THR B 1 97 ? -4.014 10.058 16.041 1 95.58 97 THR B O 1
ATOM 1974 N N . LEU B 1 98 ? -3.445 11.613 14.554 1 98.14 98 LEU B N 1
ATOM 1975 C CA . LEU B 1 98 ? -3.317 10.639 13.475 1 98.14 98 LEU B CA 1
ATOM 1976 C C . LEU B 1 98 ? -1.854 10.443 13.091 1 98.14 98 LEU B C 1
ATOM 1978 O O . LEU B 1 98 ? -1.232 11.342 12.52 1 98.14 98 LEU B O 1
ATOM 1982 N N . GLU B 1 99 ? -1.326 9.286 13.349 1 98.65 99 GLU B N 1
ATOM 1983 C CA . GLU B 1 99 ? 0.081 8.967 13.127 1 98.65 99 GLU B CA 1
ATOM 1984 C C . GLU B 1 99 ? 0.25 8.004 11.956 1 98.65 99 GLU B C 1
ATOM 1986 O O . GLU B 1 99 ? -0.397 6.956 11.908 1 98.65 99 GLU B O 1
ATOM 1991 N N . VAL B 1 100 ? 1.132 8.325 11.044 1 98.64 100 VAL B N 1
ATOM 1992 C CA . VAL B 1 100 ? 1.409 7.442 9.915 1 98.64 100 VAL B CA 1
ATOM 1993 C C . VAL B 1 100 ? 2.334 6.311 10.358 1 98.64 100 VAL B C 1
ATOM 1995 O O . VAL B 1 100 ? 3.394 6.559 10.939 1 98.64 100 VAL B O 1
ATOM 1998 N N . ILE B 1 101 ? 1.966 5.104 10.066 1 98.1 101 ILE B N 1
ATOM 1999 C CA . ILE B 1 101 ? 2.767 3.938 10.422 1 98.1 101 ILE B CA 1
ATOM 2000 C C . ILE B 1 101 ? 3.53 3.443 9.195 1 98.1 101 ILE B C 1
ATOM 2002 O O . ILE B 1 101 ? 4.725 3.152 9.276 1 98.1 101 ILE B O 1
ATOM 2006 N N . ASP B 1 102 ? 2.789 3.392 8.033 1 97.05 102 ASP B N 1
ATOM 2007 C CA . ASP B 1 102 ? 3.382 2.948 6.775 1 97.05 102 ASP B CA 1
ATOM 2008 C C . ASP B 1 102 ? 2.829 3.746 5.596 1 97.05 102 ASP B C 1
ATOM 2010 O O . ASP B 1 102 ? 1.686 4.206 5.632 1 97.05 102 ASP B O 1
ATOM 2014 N N . GLU B 1 103 ? 3.613 3.915 4.599 1 98.03 103 GLU B N 1
ATOM 2015 C CA . GLU B 1 103 ? 3.202 4.444 3.302 1 98.03 103 GLU B CA 1
ATOM 2016 C C . GLU B 1 103 ? 3.62 3.512 2.168 1 98.03 103 GLU B C 1
ATOM 2018 O O . GLU B 1 103 ? 4.74 2.996 2.163 1 98.03 103 GLU B O 1
ATOM 2023 N N . THR B 1 104 ? 2.743 3.256 1.295 1 97.98 104 THR B N 1
ATOM 2024 C CA . THR B 1 104 ? 3.027 2.438 0.121 1 97.98 104 THR B CA 1
ATOM 2025 C C . THR B 1 104 ? 2.508 3.112 -1.146 1 97.98 104 THR B C 1
ATOM 2027 O O . THR B 1 104 ? 1.576 3.916 -1.091 1 97.98 104 THR B O 1
ATOM 2030 N N . TYR B 1 105 ? 3.11 2.743 -2.245 1 97.52 105 TYR B N 1
ATOM 2031 C CA . TYR B 1 105 ? 2.841 3.408 -3.515 1 97.52 105 TYR B CA 1
ATOM 2032 C C . TYR B 1 105 ? 2.727 2.394 -4.647 1 97.52 105 TYR B C 1
ATOM 2034 O O . TYR B 1 105 ? 3.438 1.387 -4.662 1 97.52 105 TYR B O 1
ATOM 2042 N N . GLY B 1 106 ? 1.844 2.643 -5.547 1 96.3 106 GLY B N 1
ATOM 2043 C CA . GLY B 1 106 ? 1.643 1.811 -6.723 1 96.3 106 GLY B CA 1
ATOM 2044 C C . GLY B 1 106 ? 1.243 2.603 -7.953 1 96.3 106 GLY B C 1
ATOM 2045 O O . GLY B 1 106 ? 1.468 3.813 -8.019 1 96.3 106 GLY B O 1
ATOM 2046 N N . TYR B 1 107 ? 0.75 1.887 -8.947 1 95.17 107 TYR B N 1
ATOM 2047 C CA . TYR B 1 107 ? 0.31 2.544 -10.173 1 95.17 107 TYR B CA 1
ATOM 2048 C C . TYR B 1 107 ? -0.786 3.562 -9.883 1 95.17 107 TYR B C 1
ATOM 2050 O O . TYR B 1 107 ? -1.939 3.191 -9.646 1 95.17 107 TYR B O 1
ATOM 2058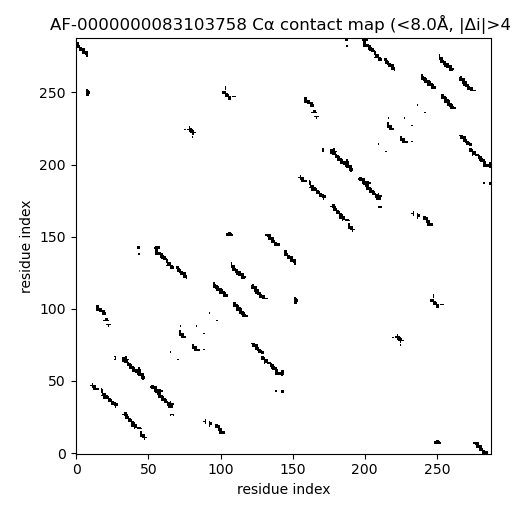 N N . ASN B 1 108 ? -0.456 4.803 -9.857 1 96.17 108 ASN B N 1
ATOM 2059 C CA . ASN B 1 108 ? -1.331 5.942 -9.602 1 96.17 108 ASN B CA 1
ATOM 2060 C C . ASN B 1 108 ? -2.026 5.823 -8.248 1 96.17 108 ASN B C 1
ATOM 2062 O O . ASN B 1 108 ? -3.219 6.107 -8.131 1 96.17 108 ASN B O 1
ATOM 2066 N N . GLN B 1 109 ? -1.323 5.349 -7.255 1 96.84 109 GLN B N 1
ATOM 2067 C CA . GLN B 1 109 ? -1.968 5.125 -5.965 1 96.84 109 GLN B CA 1
ATOM 2068 C C . GLN B 1 109 ? -1.004 5.392 -4.813 1 96.84 109 GLN B C 1
ATOM 2070 O O . GLN B 1 109 ? 0.178 5.051 -4.895 1 96.84 109 GLN B O 1
ATOM 2075 N N . THR B 1 110 ? -1.473 5.981 -3.829 1 98.07 110 THR B N 1
ATOM 2076 C CA . THR B 1 110 ? -0.81 6.153 -2.541 1 98.07 110 THR B CA 1
ATOM 2077 C C . THR B 1 110 ? -1.667 5.589 -1.412 1 98.07 110 THR B C 1
ATOM 2079 O O . THR B 1 110 ? -2.872 5.844 -1.353 1 98.07 110 THR B O 1
ATOM 2082 N N . LYS B 1 111 ? -1.093 4.797 -0.551 1 98.45 111 LYS B N 1
ATOM 2083 C CA . LYS B 1 111 ? -1.8 4.248 0.603 1 98.45 111 LYS B CA 1
ATOM 2084 C C . LYS B 1 111 ? -1.073 4.58 1.903 1 98.45 111 LYS B C 1
ATOM 2086 O O . LYS B 1 111 ? 0.131 4.345 2.024 1 98.45 111 LYS B O 1
ATOM 2091 N N . PHE B 1 112 ? -1.784 5.118 2.846 1 98.66 112 PHE B N 1
ATOM 2092 C CA . PHE B 1 112 ? -1.269 5.329 4.194 1 98.66 112 PHE B CA 1
ATOM 2093 C C . PHE B 1 112 ? -1.964 4.408 5.19 1 98.66 112 PHE B C 1
ATOM 2095 O O . PHE B 1 112 ? -3.192 4.294 5.185 1 98.66 112 PHE B O 1
ATOM 2102 N N . SER B 1 113 ? -1.216 3.714 5.965 1 98.42 113 SER B N 1
ATOM 2103 C CA . SER B 1 113 ? -1.702 3.07 7.181 1 98.42 113 SER B CA 1
ATOM 2104 C C . SER B 1 113 ? -1.411 3.923 8.412 1 98.42 113 SER B C 1
ATOM 2106 O O . SER B 1 113 ? -0.263 4.295 8.659 1 98.42 113 SER B O 1
ATOM 2108 N N . CYS B 1 114 ? -2.415 4.19 9.155 1 98.6 114 CYS B N 1
ATOM 2109 C CA . CYS B 1 114 ? -2.268 5.106 10.281 1 98.6 114 CYS B CA 1
ATOM 2110 C C . CYS B 1 114 ? -2.907 4.53 11.539 1 98.6 114 CYS B C 1
ATOM 2112 O O . CYS B 1 114 ? -3.655 3.554 11.47 1 98.6 114 CYS B O 1
ATOM 2114 N N . ASN B 1 115 ? -2.552 5.157 12.578 1 98.09 115 ASN B N 1
ATOM 2115 C CA . ASN B 1 115 ? -3.238 4.988 13.855 1 98.09 115 ASN B CA 1
ATOM 2116 C C . ASN B 1 115 ? -3.887 6.289 14.319 1 98.09 115 ASN B C 1
ATOM 2118 O O . ASN B 1 115 ? -3.296 7.363 14.191 1 98.09 115 ASN B O 1
ATOM 2122 N N . VAL B 1 116 ? -5.039 6.118 14.793 1 97.05 116 VAL B N 1
ATOM 2123 C CA . VAL B 1 116 ? -5.673 7.284 15.4 1 97.05 116 VAL B CA 1
ATOM 2124 C C . VAL B 1 116 ? -6.098 6.955 16.829 1 97.05 116 VAL B C 1
ATOM 2126 O O . VAL B 1 116 ? -6.667 5.891 17.085 1 97.05 116 VAL B O 1
ATOM 2129 N N . MET B 1 117 ? -5.769 7.773 17.694 1 93.59 117 MET B N 1
ATOM 2130 C CA . MET B 1 117 ? -6.205 7.698 19.085 1 93.59 117 MET B CA 1
ATOM 2131 C C . MET B 1 117 ? -7.265 8.754 19.381 1 93.59 117 MET B C 1
ATOM 2133 O O . MET B 1 117 ? -6.985 9.953 19.325 1 93.59 117 MET B O 1
ATOM 2137 N N . THR B 1 118 ? -8.382 8.226 19.652 1 90.79 118 THR B N 1
ATOM 2138 C CA . THR B 1 118 ? -9.429 9.142 20.092 1 90.79 118 THR B CA 1
ATOM 2139 C C . THR B 1 118 ? -9.557 9.126 21.612 1 90.79 118 THR B C 1
ATOM 2141 O O . THR B 1 118 ? -8.833 8.397 22.294 1 90.79 118 THR B O 1
ATOM 2144 N N . GLU B 1 119 ? -10.431 9.992 22.177 1 88.48 119 GLU B N 1
ATOM 2145 C CA . GLU B 1 119 ? -10.661 10.044 23.617 1 88.48 119 GLU B CA 1
ATOM 2146 C C . GLU B 1 119 ? -11.052 8.673 24.163 1 88.48 119 GLU B C 1
ATOM 2148 O O . GLU B 1 119 ? -10.647 8.3 25.267 1 88.48 119 GLU B O 1
ATOM 2153 N N . ASN B 1 120 ? -11.757 7.926 23.371 1 88.03 120 ASN B N 1
ATOM 2154 C CA . ASN B 1 120 ? -12.376 6.724 23.92 1 88.03 120 ASN B CA 1
ATOM 2155 C C . ASN B 1 120 ? -11.818 5.46 23.273 1 88.03 120 ASN B C 1
ATOM 2157 O O . ASN B 1 120 ? -12.005 4.357 23.791 1 88.03 120 ASN B O 1
ATOM 2161 N N . ASP B 1 121 ? -11.171 5.7 22.137 1 92.76 121 ASP B N 1
ATOM 2162 C CA . ASP B 1 121 ? -10.886 4.47 21.405 1 92.76 121 ASP B CA 1
ATOM 2163 C C . ASP B 1 121 ? -9.616 4.611 20.569 1 92.76 121 ASP B C 1
ATOM 2165 O O . ASP B 1 121 ? -9.045 5.7 20.475 1 92.76 121 ASP B O 1
ATOM 2169 N N . TRP B 1 122 ? -9.113 3.509 20.051 1 95.92 122 TRP B N 1
ATOM 2170 C CA . TRP B 1 122 ? -8 3.401 19.114 1 95.92 122 TRP B CA 1
ATOM 2171 C C . TRP B 1 122 ? -8.435 2.703 17.83 1 95.92 122 TRP B C 1
ATOM 2173 O O . TRP B 1 122 ? -9.123 1.68 17.874 1 95.92 122 TRP B O 1
ATOM 2183 N N . TYR B 1 123 ? -8.033 3.344 16.686 1 97.54 123 TYR B N 1
ATOM 2184 C CA . TYR B 1 123 ? -8.388 2.772 15.392 1 97.54 123 TYR B CA 1
ATOM 2185 C C . TYR B 1 123 ? -7.167 2.672 14.486 1 97.54 123 TYR B C 1
ATOM 2187 O O . TYR B 1 123 ? -6.254 3.497 14.571 1 97.54 123 TYR B O 1
ATOM 2195 N N . GLU B 1 124 ? -7.128 1.632 13.679 1 98.06 124 GLU B N 1
ATOM 2196 C CA . GLU B 1 124 ? -6.33 1.658 12.457 1 98.06 124 GLU B CA 1
ATOM 2197 C C . GLU B 1 124 ? -7.052 2.41 11.342 1 98.06 124 GLU B C 1
ATOM 2199 O O . GLU B 1 124 ? -8.256 2.234 11.146 1 98.06 124 GLU B O 1
ATOM 2204 N N . VAL B 1 125 ? -6.375 3.242 10.693 1 98.57 125 VAL B N 1
ATOM 2205 C CA . VAL B 1 125 ? -6.964 3.996 9.591 1 98.57 125 VAL B CA 1
ATOM 2206 C C . VAL B 1 125 ? -6.229 3.674 8.292 1 98.57 125 VAL B C 1
ATOM 2208 O O . VAL B 1 125 ? -5.003 3.792 8.219 1 98.57 125 VAL B O 1
ATOM 2211 N N . GLU B 1 126 ? -6.917 3.278 7.285 1 98.42 126 GLU B N 1
ATOM 2212 C CA . GLU B 1 126 ? -6.384 3.045 5.947 1 98.42 126 GLU B CA 1
ATOM 2213 C C . GLU B 1 126 ? -6.844 4.126 4.973 1 98.42 126 GLU B C 1
ATOM 2215 O O . GLU B 1 126 ? -8.044 4.303 4.755 1 98.42 126 GLU B O 1
ATOM 2220 N N . ILE B 1 127 ? -5.945 4.823 4.454 1 98.81 127 ILE B N 1
ATOM 2221 C CA . ILE B 1 127 ? -6.228 5.862 3.47 1 98.81 127 ILE B CA 1
ATOM 2222 C C . ILE B 1 127 ? -5.718 5.425 2.098 1 98.81 127 ILE B C 1
ATOM 2224 O O . ILE B 1 127 ? -4.526 5.155 1.93 1 98.81 127 ILE B O 1
ATOM 2228 N N . LYS B 1 128 ? -6.54 5.3 1.154 1 98.64 128 LYS B N 1
ATOM 2229 C CA . LYS B 1 128 ? -6.209 4.955 -0.226 1 98.64 128 LYS B CA 1
ATOM 2230 C C . LYS B 1 128 ? -6.55 6.1 -1.176 1 98.64 128 LYS B C 1
ATOM 2232 O O . LYS B 1 128 ? -7.704 6.527 -1.252 1 98.64 128 LYS B O 1
ATOM 2237 N N . ILE B 1 129 ? -5.617 6.551 -1.924 1 98.32 129 ILE B N 1
ATOM 2238 C CA . ILE B 1 129 ? -5.843 7.687 -2.811 1 98.32 129 ILE B CA 1
ATOM 2239 C C . ILE B 1 129 ? -5.397 7.332 -4.227 1 98.32 129 ILE B C 1
ATOM 2241 O O . ILE B 1 129 ? -4.245 6.95 -4.445 1 98.32 129 ILE B O 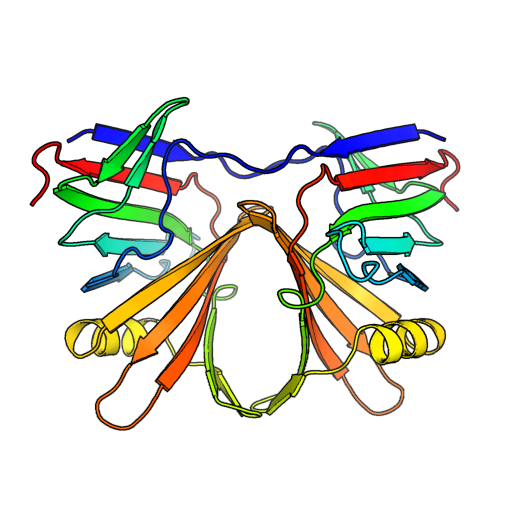1
ATOM 2245 N N . TYR B 1 130 ? -6.271 7.409 -5.148 1 97.11 130 TYR B N 1
ATOM 2246 C CA . TYR B 1 130 ? -5.983 7.247 -6.569 1 97.11 130 TYR B CA 1
ATOM 2247 C C . TYR B 1 130 ? -5.719 8.595 -7.229 1 97.11 130 TYR B C 1
ATOM 2249 O O . TYR B 1 130 ? -6.565 9.492 -7.184 1 97.11 130 TYR B O 1
ATOM 2257 N N . HIS B 1 131 ? -4.506 8.757 -7.793 1 97.37 131 HIS B N 1
ATOM 2258 C CA . HIS B 1 131 ? -4.13 10.067 -8.309 1 97.37 131 HIS B CA 1
ATOM 2259 C C . HIS B 1 131 ? -3.202 9.939 -9.513 1 97.37 131 HIS B C 1
ATOM 2261 O O . HIS B 1 131 ? -2.357 9.042 -9.558 1 97.37 131 HIS B O 1
ATOM 2267 N N . PHE B 1 132 ? -3.221 10.869 -10.426 1 96.1 132 PHE B N 1
ATOM 2268 C CA . PHE B 1 132 ? -2.546 10.733 -11.711 1 96.1 132 PHE B CA 1
ATOM 2269 C C . PHE B 1 132 ? -1.226 11.494 -11.713 1 96.1 132 PHE B C 1
ATOM 2271 O O . PHE B 1 132 ? -0.336 11.201 -12.514 1 96.1 132 PHE B O 1
ATOM 2278 N N . ASN B 1 133 ? -1.103 12.474 -10.862 1 96.37 133 ASN B N 1
ATOM 2279 C CA . ASN B 1 133 ? 0.091 13.311 -10.883 1 96.37 133 ASN B CA 1
ATOM 2280 C C . ASN B 1 133 ? 1.1 12.877 -9.824 1 96.37 133 ASN B C 1
ATOM 2282 O O . ASN B 1 133 ? 0.768 12.101 -8.926 1 96.37 133 ASN B O 1
ATOM 2286 N N . GLN B 1 134 ? 2.279 13.368 -9.949 1 97.28 134 GLN B N 1
ATOM 2287 C CA . GLN B 1 134 ? 3.321 13.078 -8.969 1 97.28 134 GLN B CA 1
ATOM 2288 C C . GLN B 1 134 ? 2.947 13.617 -7.592 1 97.28 134 GLN B C 1
ATOM 2290 O O . GLN B 1 134 ? 2.211 14.599 -7.483 1 97.28 134 GLN B O 1
ATOM 2295 N N . THR B 1 135 ? 3.415 13.012 -6.608 1 97.99 135 THR B N 1
ATOM 2296 C CA . THR B 1 135 ? 3.236 13.472 -5.235 1 97.99 135 THR B CA 1
ATOM 2297 C C . THR B 1 135 ? 4.284 14.521 -4.875 1 97.99 135 THR B C 1
ATOM 2299 O O . THR B 1 135 ? 5.476 14.325 -5.119 1 97.99 135 THR B O 1
ATOM 2302 N N . LYS B 1 136 ? 3.871 15.583 -4.258 1 98.21 136 LYS B N 1
ATOM 2303 C CA . LYS B 1 136 ? 4.792 16.646 -3.867 1 98.21 136 LYS B CA 1
ATOM 2304 C C . LYS B 1 136 ? 5.006 16.66 -2.356 1 98.21 136 LYS B C 1
ATOM 2306 O O . LYS B 1 136 ? 4.043 16.69 -1.587 1 98.21 136 LYS B O 1
ATOM 2311 N N . TYR B 1 137 ? 6.243 16.65 -1.952 1 98.32 137 TYR B N 1
ATOM 2312 C CA . TYR B 1 137 ? 6.674 16.854 -0.574 1 98.32 137 TYR B CA 1
ATOM 2313 C C . TYR B 1 137 ? 7.322 18.222 -0.402 1 98.32 137 TYR B C 1
ATOM 2315 O O . TYR B 1 137 ? 8.256 18.57 -1.128 1 98.32 137 TYR B O 1
ATOM 2323 N N . GLU B 1 138 ? 6.828 18.968 0.513 1 98.41 138 GLU B N 1
ATOM 2324 C CA . GLU B 1 138 ? 7.37 20.288 0.818 1 98.41 138 GLU B CA 1
ATOM 2325 C C . GLU B 1 138 ? 7.605 20.456 2.316 1 98.41 138 GLU B C 1
ATOM 2327 O O . GLU B 1 138 ? 6.789 20.019 3.13 1 98.41 138 GLU B O 1
ATOM 2332 N N . TRP B 1 139 ? 8.778 21.036 2.692 1 97.92 139 TRP B N 1
ATOM 2333 C CA . TRP B 1 139 ? 9.033 21.182 4.121 1 97.92 139 TRP B CA 1
ATOM 2334 C C . TRP B 1 139 ? 9.937 22.38 4.394 1 97.92 139 TRP B C 1
ATOM 2336 O O . TRP B 1 139 ? 10.675 22.822 3.51 1 97.92 139 TRP B O 1
ATOM 2346 N N . GLU B 1 140 ? 9.868 22.865 5.602 1 96.99 140 GLU B N 1
ATOM 2347 C CA . GLU B 1 140 ? 10.742 23.913 6.12 1 96.99 140 GLU B CA 1
ATOM 2348 C C . GLU B 1 140 ? 11.969 23.319 6.806 1 96.99 140 GLU B C 1
ATOM 2350 O O . GLU B 1 140 ? 11.927 22.188 7.295 1 96.99 140 GLU B O 1
ATOM 2355 N N . ASP B 1 141 ? 13.223 23.939 6.763 1 88.9 141 ASP B N 1
ATOM 2356 C CA . ASP B 1 141 ? 14.452 23.483 7.403 1 88.9 141 ASP B CA 1
ATOM 2357 C C . ASP B 1 141 ? 14.321 23.508 8.924 1 88.9 141 ASP B C 1
ATOM 2359 O O . ASP B 1 141 ? 14.957 22.714 9.621 1 88.9 141 ASP B O 1
ATOM 2363 N N . ASN B 1 142 ? 13.759 24.467 9.546 1 74.48 142 ASN B N 1
ATOM 2364 C CA . ASN B 1 142 ? 13.862 24.646 10.99 1 74.48 142 ASN B CA 1
ATOM 2365 C C . ASN B 1 142 ? 12.956 23.674 11.742 1 74.48 142 ASN B C 1
ATOM 2367 O O . ASN B 1 142 ? 11.731 23.783 11.675 1 74.48 142 ASN B O 1
ATOM 2371 N N . PRO B 1 143 ? 13.727 22.463 12.202 1 63.93 143 PRO B N 1
ATOM 2372 C CA . PRO B 1 143 ? 12.896 21.574 13.016 1 63.93 143 PRO B CA 1
ATOM 2373 C C . PRO B 1 143 ? 12.1 22.322 14.083 1 63.93 143 PRO B C 1
ATOM 2375 O O . PRO B 1 143 ? 12.569 23.333 14.612 1 63.93 143 PRO B O 1
ATOM 2378 N N . VAL B 1 144 ? 10.918 22.184 14.027 1 53.84 144 VAL B N 1
ATOM 2379 C CA . VAL B 1 144 ? 10.174 22.793 15.125 1 53.84 144 VAL B CA 1
ATOM 2380 C C . VAL B 1 144 ? 10.786 22.372 16.459 1 53.84 144 VAL B C 1
ATOM 2382 O O . VAL B 1 144 ? 11.266 21.245 16.601 1 53.84 144 VAL B O 1
#

pLDDT: mean 94.69, std 6.81, range [52.39, 98.84]

Foldseek 3Di:
DDDDDDDDDDDQWDQAFFWFQAKDWDQDDDPFLWIKMKTKGQQATWGDDPVDIDGFHIKMKMFTSWDVVPKWKWWDDDPDIDTDHVVVVRVLSNQWIKTWRDWDDDDQKIWTWIWIDDPVDITIMITIIGHDDDMDMGGHHDRD/DDDDDDDDDDDQWDQAFFWFQAKDWDQDDDPFLWIKMKTKGQQATWGDDPVDIDGFHIKMKMFTSWDVVPKWKWWDDDPDIDTDHVVVVRVLSNQWIKTWHDWDDDDQKIWTWIWIDDPVDITIMITIIRHDDDMDMGTHHDRD

Secondary structure (DSSP, 8-state):
-EEEEEPPP--SEE-TT-EE-EEEEEPPPTT---EEEEEEETT--EEEETTEEEE-SSEEEEEEEE-GGG-EEEEEETTEEEEE-HHHHHHHHHHSEEEEEEEEEETTEEEEEEEEE-SS-EEEEEEEEEBSSPEEEEE-SS--/-EEEEEPPP--SEE-TT-EE-EEEEEPPPTT---EEEEEEETT--EEEETTEEEE-SSEEEEEEEE-GGG-EEEEEETTEEEEE-HHHHHHHHHHSEEEEEEEEEETTEEEEEEEEE-SS-EEEEEEEEEBSSPEEEEE-SS--